Protein AF-A0A060SP76-F1 (afdb_monomer)

pLDDT: mean 84.35, std 12.56, range [45.84, 95.44]

Sequence (190 aa):
MRCHISKELKDLALKMSLVHGLPDKKIKRYTGISIRALKRLRQTYRETGETVRTPVCSGRPRNLDALDANFLEAMGMVSSHPAACNALCKLLNGDTRDVNLTYIREHASAVLKCSTVQYLKEAQLRGAFLDEEGGSFSAFTAFFVDHNEPLQVLQTYMSRDRWSFGDLLDGHEFLILVPVPVPPASDIDF

Solvent-accessible surface area (backbone atoms only — not comparable to full-atom values): 11354 Å² total; per-residue (Å²): 135,87,80,85,77,56,69,68,61,47,50,52,51,46,45,41,42,72,76,65,62,48,55,60,72,57,51,24,70,77,69,68,49,50,62,70,56,53,52,52,40,52,51,44,28,74,75,69,74,35,79,63,89,75,67,97,54,96,68,75,88,74,73,83,46,78,68,60,55,73,69,46,62,59,52,70,51,74,43,64,39,54,69,57,56,32,49,57,28,46,77,71,78,49,44,44,47,75,58,56,61,66,58,31,62,74,42,46,69,62,57,30,57,67,44,93,49,65,66,56,37,68,36,46,72,34,30,53,70,69,77,38,88,69,45,14,37,29,29,44,67,75,58,80,65,88,52,66,64,34,50,56,52,38,53,58,32,50,79,64,72,40,57,62,48,57,63,88,52,88,35,36,23,38,53,46,54,44,73,46,81,78,76,62,82,88,76,66,83,128

Nearest PDB structures (foldseek):
  1pdn-assembly1_C  TM=7.405E-01  e=7.057E-02  Drosophila melanogaster
  7bhy-assembly1_A  TM=7.227E-01  e=1.159E-01  Bacillus subtilis subsp. subtilis str. 168
  1mdm-assembly1_A  TM=5.049E-01  e=9.620E-02  Homo sapiens
  6pax-assembly1_A  TM=5.087E-01  e=9.620E-02  Homo sapiens
  2cob-assembly1_A  TM=5.656E-01  e=6.566E-01  Homo sapiens

Organism: Pycnoporus cinnabarinus (NCBI:txid5643)

Mean predicted aligned error: 13.97 Å

Foldseek 3Di:
DDDDDDQVLLVVLVCCCPVVVDDLVVSCVVSVDDSVLSVVQVVCCVVPVGSDDDPPDPDDPDDCDPVNVLPAFKDKDWALALVVLQVRQVVQPHFQLPADVVVCLVCVLVVQCPDPDVLSNPWDFDALNVVDPQQARKTQSQDQDPCPVRQVVVVVCVVVSRHDRGDRDGSITHMDMHTRDNPPPVPDDD

Secondary structure (DSSP, 8-state):
------HHHHHHHHHHHHTS---HHHHHHHH---HHHHHHHHHHHHHHSSSS---SSSS--PPPPHHHHHT--EEEEEES-HHHHHHHHHHTT--TTS--HHHHHHHHHHHHHT-SSHHHHTPEEEETTTT-TT--EEEE-------HHHHHHHHHHHTTT---S----TTEEEEEEEEPPPPPGGG---

Structure (mmCIF, N/CA/C/O backbone):
data_AF-A0A060SP76-F1
#
_entry.id   AF-A0A060SP76-F1
#
loop_
_atom_site.group_PDB
_atom_site.id
_atom_site.type_symbol
_atom_site.label_atom_id
_atom_site.label_alt_id
_atom_site.label_comp_id
_atom_site.label_asym_id
_atom_site.label_entity_id
_atom_site.label_seq_id
_atom_site.pdbx_PDB_ins_code
_atom_site.Cartn_x
_atom_site.Cartn_y
_atom_site.Cartn_z
_atom_site.occupancy
_atom_site.B_iso_or_equiv
_atom_site.auth_seq_id
_atom_site.auth_comp_id
_atom_site.auth_asym_id
_atom_site.auth_atom_id
_atom_site.pdbx_PDB_model_num
ATOM 1 N N . MET A 1 1 ? -11.176 14.178 37.003 1.00 45.84 1 MET A N 1
ATOM 2 C CA . MET A 1 1 ? -10.772 12.756 37.093 1.00 45.84 1 MET A CA 1
ATOM 3 C C . MET A 1 1 ? -11.526 11.936 36.056 1.00 45.84 1 MET A C 1
ATOM 5 O O . MET A 1 1 ? -12.746 12.028 36.001 1.00 45.84 1 MET A O 1
ATOM 9 N N . ARG A 1 2 ? -10.828 11.171 35.207 1.00 49.38 2 ARG A N 1
ATOM 10 C CA . ARG A 1 2 ? -11.462 10.163 34.342 1.00 49.38 2 ARG A CA 1
ATOM 11 C C . ARG A 1 2 ? -11.593 8.877 35.156 1.00 49.38 2 ARG A C 1
ATOM 13 O O . ARG A 1 2 ? -10.594 8.204 35.368 1.00 49.38 2 ARG A O 1
ATOM 20 N N . CYS A 1 3 ? -12.793 8.554 35.628 1.00 61.59 3 CYS A N 1
ATOM 21 C CA . CYS A 1 3 ? -13.023 7.263 36.271 1.00 61.59 3 CYS A CA 1
ATOM 22 C C . CYS A 1 3 ? -13.051 6.172 35.199 1.00 61.59 3 CYS A C 1
ATOM 24 O O . CYS A 1 3 ? -13.847 6.234 34.257 1.00 61.59 3 CYS A O 1
ATOM 26 N N . HIS A 1 4 ? -12.163 5.192 35.331 1.00 79.31 4 HIS A N 1
ATOM 27 C CA . HIS A 1 4 ? -12.228 3.966 34.553 1.00 79.31 4 HIS A CA 1
ATOM 28 C C . HIS A 1 4 ? -13.496 3.193 34.951 1.00 79.31 4 HIS A C 1
ATOM 30 O O . HIS A 1 4 ? -13.765 3.014 36.135 1.00 79.31 4 HIS A O 1
ATOM 36 N N . ILE A 1 5 ? -14.292 2.771 33.966 1.00 85.62 5 ILE A N 1
ATOM 37 C CA . ILE A 1 5 ? -15.497 1.959 34.180 1.00 85.62 5 ILE A CA 1
ATOM 38 C C . ILE A 1 5 ? -15.148 0.527 33.773 1.00 85.62 5 ILE A C 1
ATOM 40 O O . ILE A 1 5 ? -14.844 0.301 32.595 1.00 85.62 5 ILE A O 1
ATOM 44 N N . SER A 1 6 ? -15.203 -0.412 34.721 1.00 89.31 6 SER A N 1
ATOM 45 C CA . SER A 1 6 ? -14.911 -1.828 34.464 1.00 89.31 6 SER A CA 1
ATOM 46 C C . SER A 1 6 ? -15.893 -2.433 33.451 1.00 89.31 6 SER A C 1
ATOM 48 O O . SER A 1 6 ? -17.010 -1.939 33.266 1.00 89.31 6 SER A O 1
ATOM 50 N N . LYS A 1 7 ? -15.468 -3.496 32.756 1.00 89.56 7 LYS A N 1
ATOM 51 C CA . LYS A 1 7 ? -16.296 -4.194 31.755 1.00 89.56 7 LYS A CA 1
ATOM 52 C C . LYS A 1 7 ? -17.573 -4.762 32.383 1.00 89.56 7 LYS A C 1
ATOM 54 O O . LYS A 1 7 ? -18.657 -4.513 31.872 1.00 89.56 7 LYS A O 1
ATOM 59 N N . GLU A 1 8 ? -17.451 -5.389 33.548 1.00 92.00 8 GLU A N 1
ATOM 60 C CA . GLU A 1 8 ? -18.574 -5.949 34.312 1.00 92.00 8 GLU A CA 1
ATOM 61 C C . GLU A 1 8 ? -19.659 -4.904 34.601 1.00 92.00 8 GLU A C 1
ATOM 63 O O . GLU A 1 8 ? -20.850 -5.160 34.427 1.00 92.00 8 GLU A O 1
ATOM 68 N N . LEU A 1 9 ? -19.252 -3.690 34.990 1.00 92.50 9 LEU A N 1
ATOM 69 C CA . LEU A 1 9 ? -20.184 -2.609 35.298 1.00 92.50 9 LEU A CA 1
ATOM 70 C C . LEU A 1 9 ? -20.911 -2.109 34.038 1.00 92.50 9 LEU A C 1
ATOM 72 O O . LEU A 1 9 ? -22.084 -1.736 34.103 1.00 92.50 9 LEU A O 1
ATOM 76 N N . LYS A 1 10 ? -20.233 -2.120 32.883 1.00 93.56 10 LYS A N 1
ATOM 77 C CA . LYS A 1 10 ? -20.844 -1.808 31.582 1.00 93.56 10 LYS A CA 1
ATOM 78 C C . LYS A 1 10 ? -21.854 -2.881 31.185 1.00 93.56 10 LYS A C 1
ATOM 80 O O . LYS A 1 10 ? -22.971 -2.535 30.812 1.00 93.56 10 LYS A O 1
ATOM 85 N N . ASP A 1 11 ? -21.497 -4.155 31.315 1.00 94.25 11 ASP A N 1
ATOM 86 C CA . ASP A 1 11 ? -22.384 -5.278 30.996 1.00 94.25 11 ASP A CA 1
ATOM 87 C C . ASP A 1 11 ? -23.642 -5.253 31.870 1.00 94.25 11 ASP A C 1
ATOM 89 O O . ASP A 1 11 ? -24.760 -5.395 31.370 1.00 94.25 11 ASP A O 1
ATOM 93 N N . LEU A 1 12 ? -23.479 -4.983 33.168 1.00 95.00 12 LEU A N 1
ATOM 94 C CA . LEU A 1 12 ? -24.591 -4.821 34.100 1.00 95.00 12 LEU A CA 1
ATOM 95 C C . LEU A 1 12 ? -25.503 -3.654 33.700 1.00 95.00 12 LEU A C 1
ATOM 97 O O . LEU A 1 12 ? -26.722 -3.814 33.629 1.00 95.00 12 LEU A O 1
ATOM 101 N N . ALA A 1 13 ? -24.927 -2.488 33.402 1.00 94.44 13 ALA A N 1
ATOM 102 C CA . ALA A 1 13 ? -25.689 -1.313 32.990 1.00 94.44 13 ALA A CA 1
ATOM 103 C C . ALA A 1 13 ? -26.438 -1.534 31.667 1.00 94.44 13 ALA A C 1
ATOM 105 O O . ALA A 1 13 ? -27.565 -1.058 31.500 1.00 94.44 13 ALA A O 1
ATOM 106 N N . LEU A 1 14 ? -25.839 -2.279 30.736 1.00 94.38 14 LEU A N 1
ATOM 107 C CA . LEU A 1 14 ? -26.473 -2.633 29.475 1.00 94.38 14 LEU A CA 1
ATOM 108 C C . LEU A 1 14 ? -27.637 -3.612 29.692 1.00 94.38 14 LEU A C 1
ATOM 110 O O . LEU A 1 14 ? -28.715 -3.376 29.150 1.00 94.38 14 LEU A O 1
ATOM 114 N N . LYS A 1 15 ? -27.473 -4.639 30.540 1.00 95.00 15 LYS A N 1
ATOM 115 C CA . LYS A 1 15 ? -28.565 -5.550 30.937 1.00 95.00 15 LYS A CA 1
ATOM 116 C C . LYS A 1 15 ? -29.719 -4.793 31.598 1.00 95.00 15 LYS A C 1
ATOM 118 O O . LYS A 1 15 ? -30.873 -4.974 31.217 1.00 95.00 15 LYS A O 1
ATOM 123 N N . MET A 1 16 ? -29.419 -3.877 32.523 1.00 95.06 16 MET A N 1
ATOM 124 C CA . MET A 1 16 ? -30.415 -2.990 33.142 1.00 95.06 16 MET A CA 1
ATOM 125 C C . MET A 1 16 ? -31.194 -2.164 32.108 1.00 95.06 16 MET A C 1
ATOM 127 O O . MET A 1 16 ? -32.396 -1.959 32.269 1.00 95.06 16 MET A O 1
ATOM 131 N N . SER A 1 17 ? -30.524 -1.699 31.050 1.00 94.25 17 SER A N 1
ATOM 132 C CA . SER A 1 17 ? -31.142 -0.880 30.005 1.00 94.25 17 SER A CA 1
ATOM 133 C C . SER A 1 17 ? -31.944 -1.688 28.984 1.00 94.25 17 SER A C 1
ATOM 135 O O . SER A 1 17 ? -33.050 -1.273 28.653 1.00 94.25 17 SER A O 1
ATOM 137 N N . LEU A 1 18 ? -31.383 -2.772 28.440 1.00 92.19 18 LEU A N 1
ATOM 138 C CA . LEU A 1 18 ? -31.961 -3.504 27.306 1.00 92.19 18 LEU A CA 1
ATOM 139 C C . LEU A 1 18 ? -32.893 -4.636 27.742 1.00 92.19 18 LEU A C 1
ATOM 141 O O . LEU A 1 18 ? -33.923 -4.834 27.112 1.00 92.19 18 LEU A O 1
ATOM 145 N N . VAL A 1 19 ? -32.550 -5.357 28.814 1.00 92.31 19 VAL A N 1
ATOM 146 C CA . VAL A 1 19 ? -33.333 -6.511 29.290 1.00 92.31 19 VAL A CA 1
ATOM 147 C C . VAL A 1 19 ? -34.406 -6.059 30.274 1.00 92.31 19 VAL A C 1
ATOM 149 O O . VAL A 1 19 ? -35.564 -6.438 30.155 1.00 92.31 19 VAL A O 1
ATOM 152 N N . HIS A 1 20 ? -34.031 -5.218 31.240 1.00 93.00 20 HIS A N 1
ATOM 153 C CA . HIS A 1 20 ? -34.946 -4.776 32.297 1.00 93.00 20 HIS A CA 1
ATOM 154 C C . HIS A 1 20 ? -35.667 -3.454 31.989 1.00 93.00 20 HIS A C 1
ATOM 156 O O . HIS A 1 20 ? -36.506 -3.026 32.779 1.00 93.00 20 HIS A O 1
ATOM 162 N N . GLY A 1 21 ? -35.334 -2.781 30.880 1.00 92.75 21 GLY A N 1
ATOM 163 C CA . GLY A 1 21 ? -36.014 -1.557 30.438 1.00 92.75 21 GLY A CA 1
ATOM 164 C C . GLY A 1 21 ? -35.933 -0.386 31.424 1.00 92.75 21 GLY A C 1
ATOM 165 O O . GLY A 1 21 ? -36.815 0.474 31.440 1.00 92.75 21 GLY A O 1
ATOM 166 N N . LEU A 1 22 ? -34.913 -0.341 32.289 1.00 94.44 22 LEU A N 1
ATOM 167 C CA . LEU A 1 22 ? -34.823 0.695 33.314 1.00 94.44 22 LEU A CA 1
ATOM 168 C C . LEU A 1 22 ? -34.520 2.074 32.699 1.00 94.44 22 LEU A C 1
ATOM 170 O O . LEU A 1 22 ? -33.694 2.191 31.793 1.00 94.44 22 LEU A O 1
ATOM 174 N N . PRO A 1 23 ? -35.115 3.159 33.230 1.00 94.75 23 PRO A N 1
ATOM 175 C CA . PRO A 1 23 ? -34.822 4.507 32.763 1.00 94.75 23 PRO A CA 1
ATOM 176 C C . PRO A 1 23 ? -33.396 4.932 33.143 1.00 94.75 23 PRO A C 1
ATOM 178 O O . PRO A 1 23 ? -32.933 4.676 34.258 1.00 94.75 23 PRO A O 1
ATOM 181 N N . ASP A 1 24 ? -32.738 5.690 32.259 1.00 94.88 24 ASP A N 1
ATOM 182 C CA . ASP A 1 24 ? -31.339 6.133 32.399 1.00 94.88 24 ASP A CA 1
ATOM 183 C C . ASP A 1 24 ? -31.024 6.779 33.763 1.00 94.88 24 ASP A C 1
ATOM 185 O O . ASP A 1 24 ? -29.937 6.600 34.314 1.00 94.88 24 ASP A O 1
ATOM 189 N N . LYS A 1 25 ? -31.985 7.512 34.348 1.00 95.44 25 LYS A N 1
ATOM 190 C CA . LYS A 1 25 ? -31.845 8.123 35.682 1.00 95.44 25 LYS A CA 1
ATOM 191 C C . LYS A 1 25 ? -31.656 7.075 36.789 1.00 95.44 25 LYS A C 1
ATOM 193 O O . LYS A 1 25 ? -30.831 7.287 37.676 1.00 95.44 25 LYS A O 1
ATOM 198 N N . LYS A 1 26 ? -32.391 5.954 36.738 1.00 95.19 26 LYS A N 1
ATOM 199 C CA . LYS A 1 26 ? -32.250 4.847 37.700 1.00 95.19 26 LYS A CA 1
ATOM 200 C C . LYS A 1 26 ? -30.924 4.123 37.495 1.00 95.19 26 LYS A C 1
ATOM 202 O O . LYS A 1 26 ? -30.213 3.897 38.466 1.00 95.19 26 LYS A O 1
ATOM 207 N N . ILE A 1 27 ? -30.550 3.848 36.246 1.00 94.75 27 ILE A N 1
ATOM 208 C CA . ILE A 1 27 ? -29.279 3.178 35.932 1.00 94.75 27 ILE A CA 1
ATOM 209 C C . ILE A 1 27 ? -28.096 4.015 36.427 1.00 94.75 27 ILE A C 1
ATOM 211 O O . ILE A 1 27 ? -27.211 3.482 37.093 1.00 94.75 27 ILE A O 1
ATOM 215 N N . LYS A 1 28 ? -28.112 5.336 36.202 1.00 93.94 28 LYS A N 1
ATOM 216 C CA . LYS A 1 28 ? -27.110 6.256 36.761 1.00 93.94 28 LYS A CA 1
ATOM 217 C C . LYS A 1 28 ? -27.053 6.180 38.287 1.00 93.94 28 LYS A C 1
ATOM 219 O O . LYS A 1 28 ? -25.963 6.174 38.845 1.00 93.94 28 LYS A O 1
ATOM 224 N N . ARG A 1 29 ? -28.206 6.140 38.963 1.00 94.38 29 ARG A N 1
ATOM 225 C CA . ARG A 1 29 ? -28.272 6.066 40.430 1.00 94.38 29 ARG A CA 1
ATOM 226 C C . ARG A 1 29 ? -27.661 4.770 40.971 1.00 94.38 29 ARG A C 1
ATOM 228 O O . ARG A 1 29 ? -26.982 4.830 41.985 1.00 94.38 29 ARG A O 1
ATOM 235 N N . TYR A 1 30 ? -27.887 3.635 40.308 1.00 93.06 30 TYR A N 1
ATOM 236 C CA . TYR A 1 30 ? -27.379 2.334 40.759 1.00 93.06 30 TYR A CA 1
ATOM 237 C C . TYR A 1 30 ? -25.919 2.076 40.381 1.00 93.06 30 TYR A C 1
ATOM 239 O O . TYR A 1 30 ? -25.181 1.497 41.165 1.00 93.06 30 TYR A O 1
ATOM 247 N N . THR A 1 31 ? -25.502 2.491 39.185 1.00 91.19 31 THR A N 1
ATOM 248 C CA . THR A 1 31 ? -24.175 2.153 38.636 1.00 91.19 31 THR A CA 1
ATOM 249 C C . THR A 1 31 ? -23.170 3.299 38.734 1.00 91.19 31 THR A C 1
ATOM 251 O O . THR A 1 31 ? -21.985 3.105 38.498 1.00 91.19 31 THR A O 1
ATOM 254 N N . GLY A 1 32 ? -23.622 4.528 38.997 1.00 91.00 32 GLY A N 1
ATOM 255 C CA . GLY A 1 32 ? -22.787 5.730 38.914 1.00 91.00 32 GLY A CA 1
ATOM 256 C C . GLY A 1 32 ? -22.408 6.137 37.481 1.00 91.00 32 GLY A C 1
ATOM 257 O O . GLY A 1 32 ? -21.814 7.198 37.279 1.00 91.00 32 GLY A O 1
ATOM 258 N N . ILE A 1 33 ? -22.775 5.352 36.459 1.00 90.94 33 ILE A N 1
ATOM 259 C CA . ILE A 1 33 ? -22.462 5.656 35.062 1.00 90.94 33 ILE A CA 1
ATOM 260 C C . ILE A 1 33 ? -23.299 6.851 34.595 1.00 90.94 33 ILE A C 1
ATOM 262 O O . ILE A 1 33 ? -24.527 6.870 34.683 1.00 90.94 33 ILE A O 1
ATOM 266 N N . SER A 1 34 ? -22.633 7.870 34.048 1.00 92.00 34 SER A N 1
ATOM 267 C CA . SER A 1 34 ? -23.326 9.037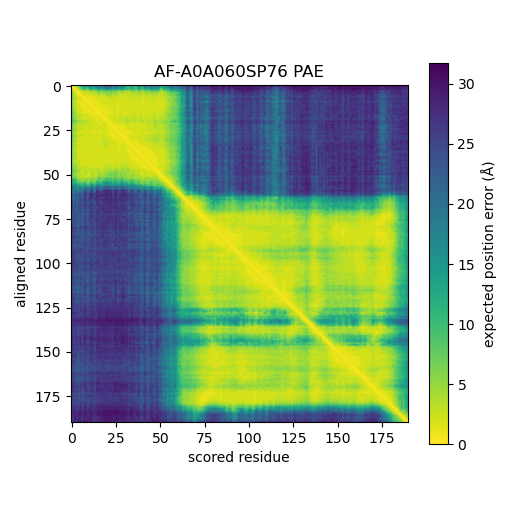 33.496 1.00 92.00 34 SER A CA 1
ATOM 268 C C . SER A 1 34 ? -24.258 8.661 32.335 1.00 92.00 34 SER A C 1
ATOM 270 O O . SER A 1 34 ? -23.951 7.790 31.524 1.00 92.00 34 SER A O 1
ATOM 272 N N . ILE A 1 35 ? -25.360 9.399 32.176 1.00 93.75 35 ILE A N 1
ATOM 273 C CA . ILE A 1 35 ? -26.316 9.195 31.071 1.00 93.75 35 ILE A CA 1
ATOM 274 C C . ILE A 1 35 ? -25.616 9.288 29.702 1.00 93.75 35 ILE A C 1
ATOM 276 O O . ILE A 1 35 ? -25.916 8.522 28.790 1.00 93.75 35 ILE A O 1
ATOM 280 N N . ARG A 1 36 ? -24.622 10.177 29.559 1.00 93.12 36 ARG A N 1
ATOM 281 C CA . ARG A 1 36 ? -23.800 10.283 28.342 1.00 93.12 36 ARG A CA 1
ATOM 282 C C . ARG A 1 36 ? -23.027 8.992 28.056 1.00 93.12 36 ARG A C 1
ATOM 284 O O . ARG A 1 36 ? -22.972 8.562 26.907 1.00 93.12 36 ARG A O 1
ATOM 291 N N . ALA A 1 37 ? -22.435 8.385 29.083 1.00 90.44 37 ALA A N 1
ATOM 292 C CA . ALA A 1 37 ? -21.725 7.117 28.951 1.00 90.44 37 ALA A CA 1
ATOM 293 C C . ALA A 1 37 ? -22.686 5.957 28.640 1.00 90.44 37 ALA A C 1
ATOM 295 O O . ALA A 1 37 ? -22.355 5.143 27.788 1.00 90.44 37 ALA A O 1
ATOM 296 N N . LEU A 1 38 ? -23.896 5.937 29.213 1.00 93.12 38 LEU A N 1
ATOM 297 C CA . LEU A 1 38 ? -24.936 4.953 28.868 1.00 93.12 38 LEU A CA 1
ATOM 298 C C . LEU A 1 38 ? -25.371 5.043 27.400 1.00 93.12 38 LEU A C 1
ATOM 300 O O . LEU A 1 38 ? -25.540 4.017 26.743 1.00 93.12 38 LEU A O 1
ATOM 304 N N . LYS A 1 39 ? -25.529 6.260 26.862 1.00 94.44 39 LYS A N 1
ATOM 305 C CA . LYS A 1 39 ? -25.832 6.461 25.435 1.00 94.44 39 LYS A CA 1
ATOM 306 C C . LYS A 1 39 ? -24.702 5.943 24.542 1.00 94.44 39 LYS A C 1
ATOM 308 O O . LYS A 1 39 ? -24.971 5.224 23.587 1.00 94.44 39 LYS A O 1
ATOM 313 N N . ARG A 1 40 ? -23.445 6.261 24.879 1.00 91.31 40 ARG A N 1
ATOM 314 C CA . ARG A 1 40 ? -22.267 5.749 24.157 1.00 91.31 40 ARG A CA 1
ATOM 315 C C . ARG A 1 40 ? -22.174 4.227 24.214 1.00 91.31 40 ARG A C 1
ATOM 317 O O . ARG A 1 40 ? -21.937 3.610 23.190 1.00 91.31 40 ARG A O 1
ATOM 324 N N . LEU A 1 41 ? -22.410 3.640 25.383 1.00 92.38 41 LEU A N 1
ATOM 325 C CA . LEU A 1 41 ? -22.376 2.196 25.585 1.00 92.38 41 LEU A CA 1
ATOM 326 C C . LEU A 1 41 ? -23.414 1.470 24.718 1.00 92.38 41 LEU A C 1
ATOM 328 O O . LEU A 1 41 ? -23.083 0.487 24.067 1.00 92.38 41 LEU A O 1
ATOM 332 N N . ARG A 1 42 ? -24.650 1.987 24.662 1.00 93.50 42 ARG A N 1
ATOM 333 C CA . ARG A 1 42 ? -25.700 1.456 23.776 1.00 93.50 42 ARG A CA 1
ATOM 334 C C . ARG A 1 42 ? -25.323 1.569 22.303 1.00 93.50 42 ARG A C 1
ATOM 336 O O . ARG A 1 42 ? -25.603 0.646 21.550 1.00 93.50 42 ARG A O 1
ATOM 343 N N . GLN A 1 43 ? -24.703 2.679 21.903 1.00 92.44 43 GLN A N 1
ATOM 344 C CA . GLN A 1 43 ? -24.226 2.854 20.533 1.00 92.44 43 GLN A CA 1
ATOM 345 C C . GLN A 1 43 ? -23.147 1.823 20.190 1.00 92.44 43 GLN A C 1
ATOM 347 O O . GLN A 1 43 ? -23.301 1.108 19.210 1.00 92.44 43 GLN A O 1
ATOM 352 N N . THR A 1 44 ? -22.122 1.679 21.039 1.00 88.75 44 THR A N 1
ATOM 353 C CA . THR A 1 44 ? -21.081 0.658 20.861 1.00 88.75 44 THR A CA 1
ATOM 354 C C . THR A 1 44 ? -21.686 -0.735 20.736 1.00 88.75 44 THR A C 1
ATOM 356 O O . THR A 1 44 ? -21.383 -1.432 19.779 1.00 88.75 44 THR A O 1
ATOM 359 N N . TYR A 1 45 ? -22.606 -1.105 21.628 1.00 92.31 45 TYR A N 1
ATOM 360 C CA . TYR A 1 45 ? -23.240 -2.420 21.588 1.00 92.31 45 TYR A CA 1
ATOM 361 C C . TYR A 1 45 ? -24.064 -2.664 20.317 1.00 92.31 45 TYR A C 1
ATOM 363 O O . TYR A 1 45 ? -24.043 -3.762 19.779 1.00 92.31 45 TYR A O 1
ATOM 371 N N . ARG A 1 46 ? -24.772 -1.649 19.805 1.00 90.75 46 ARG A N 1
ATOM 372 C CA . ARG A 1 46 ? -25.522 -1.767 18.541 1.00 90.75 46 ARG A CA 1
ATOM 373 C C . ARG A 1 46 ? -24.612 -1.948 17.330 1.00 90.75 46 ARG A C 1
ATOM 375 O O . ARG A 1 46 ? -25.010 -2.603 16.380 1.00 90.75 46 ARG A O 1
ATOM 382 N N . GLU A 1 47 ? -23.434 -1.337 17.359 1.00 84.81 47 GLU A N 1
ATOM 383 C CA . GLU A 1 47 ? -22.470 -1.397 16.260 1.00 84.81 47 GLU A CA 1
ATOM 384 C C . GLU A 1 47 ? -21.623 -2.670 16.296 1.00 84.81 47 GLU A C 1
ATOM 386 O O . GLU A 1 47 ? -21.328 -3.225 15.245 1.00 84.81 47 GLU A O 1
ATOM 391 N N . THR A 1 48 ? -21.200 -3.116 17.484 1.00 85.00 48 THR A N 1
ATOM 392 C CA . THR A 1 48 ? -20.198 -4.186 17.622 1.00 85.00 48 THR A CA 1
ATOM 393 C C . THR A 1 48 ? -20.707 -5.441 18.324 1.00 85.00 48 THR A C 1
ATOM 395 O O . THR A 1 48 ? -19.987 -6.429 18.364 1.00 85.00 48 THR A O 1
ATOM 398 N N . GLY A 1 49 ? -21.893 -5.417 18.938 1.00 89.25 49 GLY A N 1
ATOM 399 C CA . GLY A 1 49 ? -22.389 -6.510 19.787 1.00 89.25 49 GLY A CA 1
ATOM 400 C C . GLY A 1 49 ? -21.680 -6.640 21.143 1.00 89.25 49 GLY A C 1
ATOM 401 O O . GLY A 1 49 ? -22.045 -7.493 21.949 1.00 89.25 49 GLY A O 1
ATOM 402 N N . GLU A 1 50 ? -20.703 -5.777 21.439 1.00 87.56 50 GLU A N 1
ATOM 403 C CA . GLU A 1 50 ? -19.903 -5.808 22.669 1.00 87.56 50 GLU A CA 1
ATOM 404 C C . GLU A 1 50 ? -19.999 -4.485 23.445 1.00 87.56 50 GLU A C 1
ATOM 406 O O . GLU A 1 50 ? -20.303 -3.427 22.899 1.00 87.56 50 GLU A O 1
ATOM 411 N N . THR A 1 51 ? -19.727 -4.513 24.752 1.00 85.25 51 THR A N 1
ATOM 412 C CA . THR A 1 51 ? -19.718 -3.311 25.613 1.00 85.25 51 THR A CA 1
ATOM 413 C C . THR A 1 51 ? -18.401 -2.541 25.593 1.00 85.25 51 THR A C 1
ATOM 415 O O . THR A 1 51 ? -18.312 -1.410 26.086 1.00 85.25 51 THR A O 1
ATOM 418 N N . VAL A 1 52 ? -17.362 -3.143 25.025 1.00 82.12 52 VAL A N 1
ATOM 419 C CA . VAL A 1 52 ? -16.041 -2.554 24.842 1.00 82.12 52 VAL A CA 1
ATOM 420 C C . VAL A 1 52 ? -15.682 -2.744 23.380 1.00 82.12 52 VAL A C 1
ATOM 422 O O . VAL A 1 52 ? -15.784 -3.849 22.869 1.00 82.12 52 VAL A O 1
ATOM 425 N N . ARG A 1 53 ? -15.259 -1.673 22.701 1.00 75.00 53 ARG A N 1
ATOM 426 C CA . ARG A 1 53 ? -14.672 -1.830 21.371 1.00 75.00 53 ARG A CA 1
ATOM 427 C C . ARG A 1 53 ? -13.310 -2.489 21.527 1.00 75.00 53 ARG A C 1
ATOM 429 O O . ARG A 1 53 ? -12.379 -1.848 22.016 1.00 75.00 53 ARG A O 1
ATOM 436 N N . THR A 1 54 ? -13.216 -3.738 21.108 1.00 68.81 54 THR A N 1
ATOM 437 C CA . THR A 1 54 ? -11.936 -4.407 20.912 1.00 68.81 54 THR A CA 1
ATOM 438 C C . THR A 1 54 ? -11.352 -3.892 19.591 1.00 68.81 54 THR A C 1
ATOM 440 O O . THR A 1 54 ? -12.040 -3.944 18.570 1.00 68.81 54 THR A O 1
ATOM 443 N N . PRO A 1 55 ? -10.153 -3.286 19.586 1.00 61.69 55 PRO A N 1
ATOM 444 C CA . PRO A 1 55 ? -9.536 -2.847 18.342 1.00 61.69 55 PRO A CA 1
ATOM 445 C C . PRO A 1 55 ? -9.231 -4.066 17.458 1.00 61.69 55 PRO A C 1
ATOM 447 O O . PRO A 1 55 ? -8.865 -5.121 17.968 1.00 61.69 55 PRO A O 1
ATOM 450 N N . VAL A 1 56 ? -9.390 -3.911 16.139 1.00 64.94 56 VAL A N 1
ATOM 451 C CA . VAL A 1 56 ? -9.181 -4.988 15.145 1.00 64.94 56 VAL A CA 1
ATOM 452 C C . VAL A 1 56 ? -7.749 -5.538 15.204 1.00 64.94 56 VAL A C 1
ATOM 454 O O . VAL A 1 56 ? -7.519 -6.722 14.984 1.00 64.94 56 VAL A O 1
ATOM 457 N N . CYS A 1 57 ? -6.791 -4.687 15.563 1.00 55.72 57 CYS A N 1
ATOM 458 C CA . CYS A 1 57 ? -5.405 -5.034 15.842 1.00 55.72 57 CYS A CA 1
ATOM 459 C C . CYS A 1 57 ? -5.034 -4.576 17.261 1.00 55.72 57 CYS A C 1
ATOM 461 O O . CYS A 1 57 ? -5.468 -3.521 17.726 1.00 55.72 57 CYS A O 1
ATOM 463 N N . SER A 1 58 ? -4.247 -5.379 17.980 1.00 48.38 58 SER A N 1
ATOM 464 C CA . SER A 1 58 ? -3.802 -5.044 19.334 1.00 48.38 58 SER A CA 1
ATOM 465 C C . SER A 1 58 ? -2.884 -3.819 19.312 1.00 48.38 58 SER A C 1
ATOM 467 O O . SER A 1 58 ? -1.798 -3.870 18.740 1.00 48.38 58 SER A O 1
ATOM 469 N N . GLY A 1 59 ? -3.304 -2.734 19.966 1.00 59.97 59 GLY A N 1
ATOM 470 C CA . GLY A 1 59 ? -2.519 -1.507 20.113 1.00 59.97 59 GLY A CA 1
ATOM 471 C C . GLY A 1 59 ? -3.159 -0.284 19.456 1.00 59.97 59 GLY A C 1
ATOM 472 O O . GLY A 1 59 ? -4.186 -0.357 18.786 1.00 59.97 59 GLY A O 1
ATOM 473 N N . ARG A 1 60 ? -2.552 0.884 19.681 1.00 47.53 60 ARG A N 1
ATOM 474 C CA . ARG A 1 60 ? -2.794 2.067 18.847 1.00 47.53 60 ARG A CA 1
ATOM 475 C C . ARG A 1 60 ? -2.107 1.787 17.503 1.00 47.53 60 ARG A C 1
ATOM 477 O O . ARG A 1 60 ? -0.965 1.332 17.565 1.00 47.53 60 ARG A O 1
ATOM 484 N N . PRO A 1 61 ? -2.719 2.043 16.330 1.00 51.09 61 PRO A N 1
ATOM 485 C CA . PRO A 1 61 ? -1.953 2.061 15.087 1.00 51.09 61 PRO A CA 1
ATOM 486 C C . PRO A 1 61 ? -0.768 3.001 15.319 1.00 51.09 61 PRO A C 1
ATOM 488 O O . PRO A 1 61 ? -0.965 4.177 15.645 1.00 51.09 61 PRO A O 1
ATOM 491 N N . ARG A 1 62 ? 0.447 2.445 15.330 1.00 52.25 62 ARG A N 1
ATOM 492 C CA . ARG A 1 62 ? 1.647 3.243 15.540 1.00 52.25 62 ARG A CA 1
ATOM 493 C C . ARG A 1 62 ? 1.770 4.118 14.303 1.00 52.25 62 ARG A C 1
ATOM 495 O O . ARG A 1 62 ? 1.850 3.603 13.194 1.00 52.25 62 ARG A O 1
ATOM 502 N N . ASN A 1 63 ? 1.719 5.433 14.492 1.00 57.03 63 ASN A N 1
ATOM 503 C CA . ASN A 1 63 ? 2.365 6.299 13.520 1.00 57.03 63 ASN A CA 1
ATOM 504 C C . ASN A 1 63 ? 3.835 5.870 13.526 1.00 57.03 63 ASN A C 1
ATOM 506 O O . ASN A 1 63 ? 4.382 5.715 14.618 1.00 57.03 63 ASN A O 1
ATOM 510 N N . LEU A 1 64 ? 4.420 5.640 12.351 1.00 62.97 64 LEU A N 1
ATOM 511 C CA . LEU A 1 64 ? 5.862 5.453 12.216 1.00 62.97 64 LEU A CA 1
ATOM 512 C C . LEU A 1 64 ? 6.556 6.609 12.941 1.00 62.97 64 LEU A C 1
ATOM 514 O O . LEU A 1 64 ? 6.322 7.772 12.604 1.00 62.97 64 LEU A O 1
ATOM 518 N N . ASP A 1 65 ? 7.316 6.298 13.988 1.00 66.44 65 ASP A N 1
ATOM 519 C CA . ASP A 1 65 ? 8.185 7.279 14.622 1.00 66.44 65 ASP A CA 1
ATOM 520 C C . ASP A 1 65 ? 9.540 7.318 13.901 1.00 66.44 65 ASP A C 1
ATOM 522 O O . ASP A 1 65 ? 9.813 6.520 13.002 1.00 66.44 65 ASP A O 1
ATOM 526 N N . ALA A 1 66 ? 10.376 8.299 14.242 1.00 70.00 66 ALA A N 1
ATOM 527 C CA . ALA A 1 66 ? 11.669 8.472 13.584 1.00 70.00 66 ALA A CA 1
ATOM 528 C C . ALA A 1 66 ? 12.598 7.259 13.780 1.00 70.00 66 ALA A C 1
ATOM 530 O O . ALA A 1 66 ? 13.457 7.012 12.942 1.00 70.00 66 ALA A O 1
ATOM 531 N N . LEU A 1 67 ? 12.416 6.494 14.862 1.00 70.44 67 LEU A N 1
ATOM 532 C CA . LEU A 1 67 ? 13.212 5.306 15.137 1.00 70.44 67 LEU A CA 1
ATOM 533 C C . LEU A 1 67 ? 12.739 4.129 14.277 1.00 70.44 67 LEU A C 1
ATOM 535 O O . LEU A 1 67 ? 13.558 3.503 13.616 1.00 70.44 67 LEU A O 1
ATOM 539 N N . ASP A 1 68 ? 11.430 3.873 14.226 1.00 71.50 68 ASP A N 1
ATOM 540 C CA . ASP A 1 68 ? 10.819 2.863 13.358 1.00 71.50 68 ASP A CA 1
ATOM 541 C C . ASP A 1 68 ? 11.141 3.153 11.875 1.00 71.50 68 ASP A C 1
ATOM 543 O O . ASP A 1 68 ? 11.385 2.226 11.103 1.00 71.50 68 ASP A O 1
ATOM 547 N N . ALA A 1 69 ? 11.208 4.432 11.479 1.00 71.19 69 ALA A N 1
ATOM 548 C CA . ALA A 1 69 ? 11.599 4.845 10.130 1.00 71.19 69 ALA A CA 1
ATOM 549 C C . ALA A 1 69 ? 13.047 4.459 9.771 1.00 71.19 69 ALA A C 1
ATOM 551 O O . ALA A 1 69 ? 13.304 4.102 8.623 1.00 71.19 69 ALA A O 1
ATOM 552 N N . ASN A 1 70 ? 13.970 4.468 10.740 1.00 74.00 70 ASN A N 1
ATOM 553 C CA . ASN A 1 70 ? 15.368 4.070 10.523 1.00 74.00 70 ASN A CA 1
ATOM 554 C C . ASN A 1 70 ? 15.528 2.566 10.253 1.00 74.00 70 ASN A C 1
ATOM 556 O O . ASN A 1 70 ? 16.541 2.152 9.696 1.00 74.00 70 ASN A O 1
ATOM 560 N N . PHE A 1 71 ? 14.543 1.753 10.644 1.00 78.88 71 PHE A N 1
ATOM 561 C CA . PHE A 1 71 ? 14.527 0.308 10.401 1.00 78.88 71 PHE A CA 1
ATOM 562 C C . PHE A 1 71 ? 13.642 -0.086 9.212 1.00 78.88 71 PHE A C 1
ATOM 564 O O . PHE A 1 71 ? 13.404 -1.274 8.994 1.00 78.88 71 PHE A O 1
ATOM 571 N N . LEU A 1 72 ? 13.126 0.881 8.445 1.00 83.00 72 LEU A N 1
ATOM 572 C CA . LEU A 1 72 ? 12.404 0.571 7.217 1.00 83.00 72 LEU A CA 1
ATOM 573 C C . LEU A 1 72 ? 13.375 0.024 6.174 1.00 83.00 72 LEU A C 1
ATOM 575 O O . LEU A 1 72 ? 14.308 0.701 5.764 1.00 83.00 72 LEU A O 1
ATOM 579 N N . GLU A 1 73 ? 13.109 -1.190 5.708 1.00 86.81 73 GLU A N 1
ATOM 580 C CA . GLU A 1 73 ? 13.888 -1.822 4.639 1.00 86.81 73 GLU A CA 1
ATOM 581 C C . GLU A 1 73 ? 13.351 -1.447 3.252 1.00 86.81 73 GLU A C 1
ATOM 583 O O . GLU A 1 73 ? 14.104 -1.327 2.287 1.00 86.81 73 GLU A O 1
ATOM 588 N N . ALA A 1 74 ? 12.036 -1.239 3.141 1.00 89.44 74 ALA A N 1
ATOM 589 C CA . ALA A 1 74 ? 11.370 -0.919 1.887 1.00 89.44 74 ALA A CA 1
ATOM 590 C C . ALA A 1 74 ? 10.076 -0.131 2.107 1.00 89.44 74 ALA A C 1
ATOM 592 O O . ALA A 1 74 ? 9.403 -0.267 3.130 1.00 89.44 74 ALA A O 1
ATOM 593 N N . MET A 1 75 ? 9.696 0.647 1.096 1.00 90.44 75 MET A N 1
ATOM 594 C CA . MET A 1 75 ? 8.371 1.248 0.981 1.00 90.44 75 MET A CA 1
ATOM 595 C C . MET A 1 75 ? 7.688 0.755 -0.287 1.00 90.44 75 MET A C 1
ATOM 597 O O . MET A 1 75 ? 8.303 0.680 -1.349 1.00 90.44 75 MET A O 1
ATOM 601 N N . GLY A 1 76 ? 6.401 0.437 -0.181 1.00 92.06 76 GLY A N 1
ATOM 602 C CA . GLY A 1 76 ? 5.614 -0.045 -1.306 1.00 92.06 76 GLY A CA 1
ATOM 603 C C . GLY A 1 76 ? 4.230 0.576 -1.358 1.00 92.06 76 GLY A C 1
ATOM 604 O O . GLY A 1 76 ? 3.699 1.044 -0.351 1.00 92.06 76 GLY A O 1
ATOM 605 N N . MET A 1 77 ? 3.654 0.576 -2.553 1.00 92.25 77 MET A N 1
ATOM 606 C CA . MET A 1 77 ? 2.315 1.082 -2.815 1.00 92.25 77 MET A CA 1
ATOM 607 C C . MET A 1 77 ? 1.659 0.269 -3.925 1.00 92.25 77 MET A C 1
ATOM 609 O O . MET A 1 77 ? 2.325 -0.202 -4.845 1.00 92.25 77 MET A O 1
ATOM 613 N N . VAL A 1 78 ? 0.338 0.145 -3.837 1.00 92.88 78 VAL A N 1
ATOM 614 C CA . VAL A 1 78 ? -0.512 -0.347 -4.918 1.00 92.88 78 VAL A CA 1
ATOM 615 C C . VAL A 1 78 ? -1.377 0.817 -5.383 1.00 92.88 78 VAL A C 1
ATOM 617 O O . VAL A 1 78 ? -2.053 1.431 -4.560 1.00 92.88 78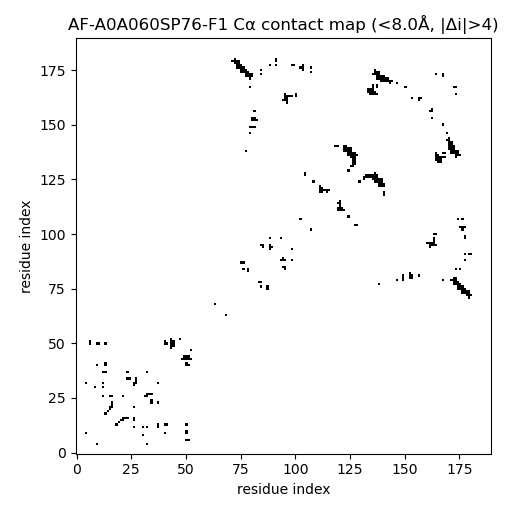 VAL A O 1
ATOM 620 N N . SER A 1 79 ? -1.270 1.193 -6.658 1.00 92.44 79 SER A N 1
ATOM 621 C CA . SER A 1 79 ? -2.044 2.297 -7.234 1.00 92.44 79 SER A CA 1
ATOM 622 C C . SER A 1 79 ? -2.183 2.155 -8.745 1.00 92.44 79 SER A C 1
ATOM 624 O O . SER A 1 79 ? -1.225 1.814 -9.436 1.00 92.44 79 SER A O 1
ATOM 626 N N . SER A 1 80 ? -3.354 2.485 -9.283 1.00 91.81 80 SER A N 1
ATOM 627 C CA . SER A 1 80 ? -3.559 2.619 -10.731 1.00 91.81 80 SER A CA 1
ATOM 628 C C . SER A 1 80 ? -2.870 3.848 -11.337 1.00 91.81 80 SER A C 1
ATOM 630 O O . SER A 1 80 ? -2.717 3.914 -12.554 1.00 91.81 80 SER A O 1
ATOM 632 N N . HIS A 1 81 ? -2.445 4.832 -10.533 1.00 92.50 81 HIS A N 1
ATOM 633 C CA . HIS A 1 81 ? -2.019 6.131 -11.049 1.00 92.50 81 HIS A CA 1
ATOM 634 C C . HIS A 1 81 ? -0.484 6.264 -11.164 1.00 92.50 81 HIS A C 1
ATOM 636 O O . HIS A 1 81 ? 0.202 6.361 -10.141 1.00 92.50 81 HIS A O 1
ATOM 642 N N . PRO A 1 82 ? 0.085 6.394 -12.384 1.00 93.56 82 PRO A N 1
ATOM 643 C CA . PRO A 1 82 ? 1.541 6.470 -12.575 1.00 93.56 82 PRO A CA 1
ATOM 644 C C . PRO A 1 82 ? 2.213 7.633 -11.840 1.00 93.56 82 PRO A C 1
ATOM 646 O O . PRO A 1 82 ? 3.340 7.511 -11.359 1.00 93.56 82 PRO A O 1
ATOM 649 N N . ALA A 1 83 ? 1.513 8.765 -11.708 1.00 94.00 83 ALA A N 1
ATOM 650 C CA . ALA A 1 83 ? 2.015 9.922 -10.976 1.00 94.00 83 ALA A CA 1
ATOM 651 C C . ALA A 1 83 ? 2.211 9.623 -9.481 1.00 94.00 83 ALA A C 1
ATOM 653 O O . ALA A 1 83 ? 3.186 10.093 -8.896 1.00 94.00 83 ALA A O 1
ATOM 654 N N . ALA A 1 84 ? 1.336 8.808 -8.882 1.00 94.31 84 ALA A N 1
ATOM 655 C CA . ALA A 1 84 ? 1.488 8.370 -7.501 1.00 94.31 84 ALA A CA 1
ATOM 656 C C . ALA A 1 84 ? 2.712 7.453 -7.361 1.00 94.31 84 ALA A C 1
ATOM 658 O O . ALA A 1 84 ? 3.550 7.683 -6.489 1.00 94.31 84 ALA A O 1
ATOM 659 N N . CYS A 1 85 ? 2.863 6.458 -8.244 1.00 94.50 85 CYS A N 1
ATOM 660 C CA . CYS A 1 85 ? 4.031 5.570 -8.251 1.00 94.50 85 CYS A CA 1
ATOM 661 C C . CYS A 1 85 ? 5.341 6.367 -8.354 1.00 94.50 85 CYS A C 1
ATOM 663 O O . CYS A 1 85 ? 6.265 6.159 -7.569 1.00 94.50 85 CYS A O 1
ATOM 665 N N . ASN A 1 86 ? 5.397 7.348 -9.257 1.00 94.69 86 ASN A N 1
ATOM 666 C CA . ASN A 1 86 ? 6.561 8.219 -9.393 1.00 94.69 86 ASN A CA 1
ATOM 667 C C . ASN A 1 86 ? 6.775 9.133 -8.179 1.00 94.69 86 ASN A C 1
ATOM 669 O O . ASN A 1 86 ? 7.920 9.373 -7.808 1.00 94.69 86 ASN A O 1
ATOM 673 N N . ALA A 1 87 ? 5.719 9.604 -7.511 1.00 94.94 87 ALA A N 1
ATOM 674 C CA . ALA A 1 87 ? 5.866 10.355 -6.265 1.00 94.94 87 ALA A CA 1
ATOM 675 C C . ALA A 1 87 ? 6.549 9.519 -5.165 1.00 94.94 87 ALA A C 1
ATOM 677 O O . ALA A 1 87 ? 7.429 10.036 -4.476 1.00 94.94 87 ALA A O 1
ATOM 678 N N . LEU A 1 88 ? 6.217 8.224 -5.050 1.00 94.06 88 LEU A N 1
ATOM 679 C CA . LEU A 1 88 ? 6.902 7.313 -4.125 1.00 94.06 88 LEU A CA 1
ATOM 680 C C . LEU A 1 88 ? 8.386 7.152 -4.485 1.00 94.06 88 LEU A C 1
ATOM 682 O O . LEU A 1 88 ? 9.237 7.242 -3.604 1.00 94.06 88 LEU A O 1
ATOM 686 N N . CYS A 1 89 ? 8.716 6.975 -5.769 1.00 93.06 89 CYS A N 1
ATOM 687 C CA . CYS A 1 89 ? 10.113 6.953 -6.211 1.00 93.06 89 CYS A CA 1
ATOM 688 C C . CYS A 1 89 ? 10.841 8.244 -5.834 1.00 93.06 89 CYS A C 1
ATOM 690 O O . CYS A 1 89 ? 11.942 8.193 -5.293 1.00 93.06 89 CYS A O 1
ATOM 692 N N . LYS A 1 90 ? 10.227 9.406 -6.091 1.00 92.88 90 LYS A N 1
ATOM 693 C CA . LYS A 1 90 ? 10.835 10.714 -5.814 1.00 92.88 90 LYS A CA 1
ATOM 694 C C . LYS A 1 90 ? 11.081 10.946 -4.329 1.00 92.88 90 LYS A C 1
ATOM 696 O O . LYS A 1 90 ? 12.090 11.558 -4.000 1.00 92.88 90 LYS A O 1
ATOM 701 N N . LEU A 1 91 ? 10.225 10.421 -3.451 1.00 90.31 91 LEU A N 1
ATOM 702 C CA . LEU A 1 91 ? 10.443 10.457 -2.001 1.00 90.31 91 LEU A CA 1
ATOM 703 C C . LEU A 1 91 ? 11.771 9.793 -1.596 1.00 90.31 91 LEU A C 1
ATOM 705 O O . LEU A 1 91 ? 12.405 10.225 -0.640 1.00 90.31 91 LEU A O 1
ATOM 709 N N . LEU A 1 92 ? 12.199 8.776 -2.346 1.00 88.75 92 LEU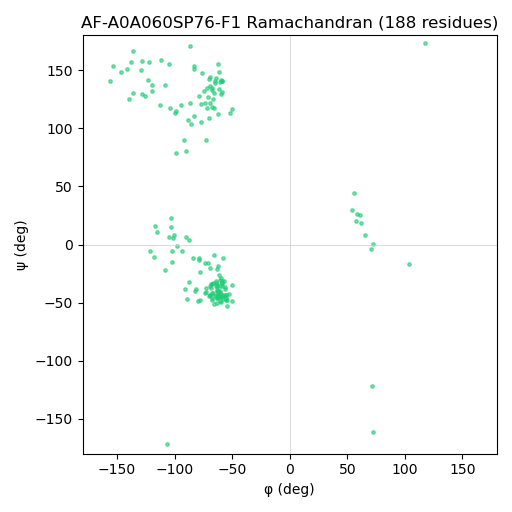 A N 1
ATOM 710 C CA . LEU A 1 92 ? 13.452 8.046 -2.147 1.00 88.75 92 LEU A CA 1
ATOM 711 C C . LEU A 1 92 ? 14.543 8.440 -3.157 1.00 88.75 92 LEU A C 1
ATOM 713 O O . LEU A 1 92 ? 15.467 7.671 -3.402 1.00 88.75 92 LEU A O 1
ATOM 717 N N . ASN A 1 93 ? 14.444 9.637 -3.747 1.00 88.81 93 ASN A N 1
ATOM 718 C CA . ASN A 1 93 ? 15.381 10.167 -4.745 1.00 88.81 93 ASN A CA 1
ATOM 719 C C . ASN A 1 93 ? 15.540 9.297 -6.012 1.00 88.81 93 ASN A C 1
ATOM 721 O O . ASN A 1 93 ? 16.564 9.364 -6.689 1.00 88.81 93 ASN A O 1
ATOM 725 N N . GLY A 1 94 ? 14.522 8.505 -6.357 1.00 90.12 94 GLY A N 1
ATOM 726 C CA . GLY A 1 94 ? 14.489 7.638 -7.537 1.00 90.12 94 GLY A CA 1
ATOM 727 C C . GLY A 1 94 ? 13.576 8.129 -8.669 1.00 90.12 94 GLY A C 1
ATOM 728 O O . GLY A 1 94 ? 13.024 9.238 -8.654 1.00 90.12 94 GLY A O 1
ATOM 729 N N . ASP A 1 95 ? 13.391 7.270 -9.669 1.00 92.00 95 ASP A N 1
ATOM 730 C CA . ASP A 1 95 ? 12.465 7.449 -10.792 1.00 92.00 95 ASP A CA 1
ATOM 731 C C . ASP A 1 95 ? 11.796 6.117 -11.152 1.00 92.00 95 ASP A C 1
ATOM 733 O O . ASP A 1 95 ? 12.398 5.063 -10.965 1.00 92.00 95 ASP A O 1
ATOM 737 N N . THR A 1 96 ? 10.574 6.153 -11.690 1.00 92.06 96 THR A N 1
ATOM 738 C CA . THR A 1 96 ? 9.835 4.951 -12.117 1.00 92.06 96 THR A CA 1
ATOM 739 C C . THR A 1 96 ? 10.525 4.184 -13.242 1.00 92.06 96 THR A C 1
ATOM 741 O O . THR A 1 96 ? 10.272 2.993 -13.410 1.00 92.06 96 THR A O 1
ATOM 744 N N . ARG A 1 97 ? 11.409 4.837 -14.002 1.00 92.44 97 ARG A N 1
ATOM 745 C CA . ARG A 1 97 ? 12.270 4.190 -14.998 1.00 92.44 97 ARG A CA 1
ATOM 746 C C . ARG A 1 97 ? 13.257 3.195 -14.385 1.00 92.44 97 ARG A C 1
ATOM 748 O O . ARG A 1 97 ? 13.438 2.110 -14.924 1.00 92.44 97 ARG A O 1
ATOM 755 N N . ASP A 1 98 ? 13.883 3.579 -13.277 1.00 90.25 98 ASP A N 1
ATOM 756 C CA . ASP A 1 98 ? 15.095 2.932 -12.756 1.00 90.25 98 ASP A CA 1
ATOM 757 C C . ASP A 1 98 ? 14.799 2.017 -11.560 1.00 90.25 98 ASP A C 1
ATOM 759 O O . ASP A 1 98 ? 15.692 1.626 -10.806 1.00 90.25 98 ASP A O 1
ATOM 763 N N . VAL A 1 99 ? 13.522 1.688 -11.350 1.00 90.56 99 VAL A N 1
ATOM 764 C CA . VAL A 1 99 ? 13.101 0.818 -10.255 1.00 90.56 99 VAL A CA 1
ATOM 765 C C . VAL A 1 99 ? 13.621 -0.597 -10.483 1.00 90.56 99 VAL A C 1
ATOM 767 O O . VAL A 1 99 ? 13.520 -1.158 -11.573 1.00 90.56 99 VAL A O 1
ATOM 770 N N . ASN A 1 100 ? 14.163 -1.199 -9.425 1.00 91.00 100 ASN A N 1
ATOM 771 C CA . ASN A 1 100 ? 14.668 -2.563 -9.465 1.00 91.00 100 ASN A CA 1
ATOM 772 C C . ASN A 1 100 ? 13.505 -3.568 -9.521 1.00 91.00 100 ASN A C 1
ATOM 774 O O . ASN A 1 100 ? 13.013 -4.036 -8.497 1.00 91.00 100 ASN A O 1
ATOM 778 N N . LEU A 1 101 ? 13.081 -3.913 -10.735 1.00 90.62 101 LEU A N 1
ATOM 779 C CA . LEU A 1 101 ? 11.995 -4.862 -10.984 1.00 90.62 101 LEU A CA 1
ATOM 780 C C . LEU A 1 101 ? 12.280 -6.267 -10.423 1.00 90.62 101 LEU A C 1
ATOM 782 O O . LEU A 1 101 ? 11.352 -6.955 -9.996 1.00 90.62 101 LEU A O 1
ATOM 786 N N . THR A 1 102 ? 13.549 -6.684 -10.365 1.00 90.62 102 THR A N 1
ATOM 787 C CA . THR A 1 102 ? 13.955 -7.957 -9.746 1.00 90.62 102 THR A CA 1
ATOM 788 C C . THR A 1 102 ? 13.668 -7.950 -8.247 1.00 90.62 102 THR A C 1
ATOM 790 O O . THR A 1 102 ? 13.057 -8.888 -7.742 1.00 90.62 102 THR A O 1
ATOM 793 N N . TYR A 1 103 ? 13.998 -6.854 -7.557 1.00 91.38 103 TYR A N 1
ATOM 794 C CA . TYR A 1 103 ? 13.679 -6.676 -6.138 1.00 91.38 103 TYR A CA 1
ATOM 795 C C . TYR A 1 103 ? 12.167 -6.749 -5.888 1.00 91.38 103 TYR A C 1
ATOM 797 O O . TYR A 1 103 ? 11.712 -7.426 -4.967 1.00 91.38 103 TYR A O 1
ATOM 805 N N . ILE A 1 104 ? 11.362 -6.104 -6.742 1.00 92.25 104 ILE A N 1
ATOM 806 C CA . ILE A 1 104 ? 9.902 -6.207 -6.642 1.00 92.25 104 ILE A CA 1
ATOM 807 C C . ILE A 1 104 ? 9.467 -7.667 -6.800 1.00 92.25 104 ILE A C 1
ATOM 809 O O . ILE A 1 104 ? 8.717 -8.163 -5.961 1.00 92.25 104 ILE A O 1
ATOM 813 N N . ARG A 1 105 ? 9.950 -8.368 -7.832 1.00 90.31 105 ARG A N 1
ATOM 814 C CA . ARG A 1 105 ? 9.607 -9.775 -8.091 1.00 90.31 105 ARG A CA 1
ATOM 815 C C . ARG A 1 105 ? 9.906 -10.679 -6.893 1.00 90.31 105 ARG A C 1
ATOM 817 O O . ARG A 1 105 ? 9.073 -11.511 -6.545 1.00 90.31 105 ARG A O 1
ATOM 824 N N . GLU A 1 106 ? 11.059 -10.496 -6.260 1.00 90.81 106 GLU A N 1
ATOM 825 C CA . GLU A 1 106 ? 11.518 -11.319 -5.137 1.00 90.81 106 GLU A CA 1
ATOM 826 C C . GLU A 1 106 ? 10.751 -11.038 -3.835 1.00 90.81 106 GLU A C 1
ATOM 828 O O . GLU A 1 106 ? 10.444 -11.966 -3.083 1.00 90.81 106 GLU A O 1
ATOM 833 N N . HIS A 1 107 ? 10.395 -9.776 -3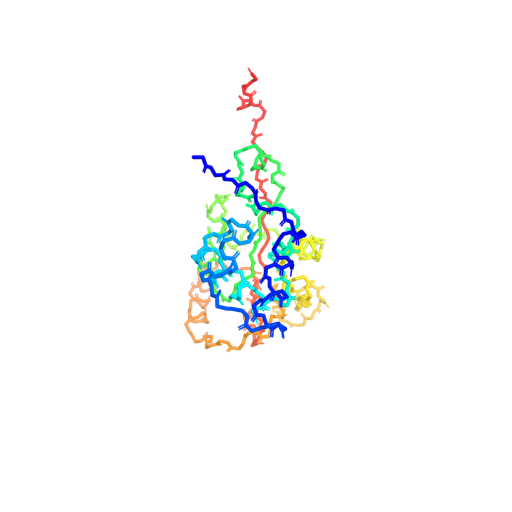.566 1.00 91.94 107 HIS A N 1
ATOM 834 C CA . HIS A 1 107 ? 9.895 -9.365 -2.248 1.00 91.94 107 HIS A CA 1
ATOM 835 C C . HIS A 1 107 ? 8.397 -9.033 -2.187 1.00 91.94 107 HIS A C 1
ATOM 837 O O . HIS A 1 107 ? 7.801 -9.132 -1.110 1.00 91.94 107 HIS A O 1
ATOM 843 N N . ALA A 1 108 ? 7.751 -8.696 -3.309 1.00 91.50 108 ALA A N 1
ATOM 844 C CA . ALA A 1 108 ? 6.353 -8.252 -3.363 1.00 91.50 108 ALA A CA 1
ATOM 845 C C . ALA A 1 108 ? 5.382 -9.172 -2.607 1.00 91.50 108 ALA A C 1
ATOM 847 O O . ALA A 1 108 ? 4.584 -8.706 -1.794 1.00 91.50 108 ALA A O 1
ATOM 848 N N . SER A 1 109 ? 5.472 -10.487 -2.836 1.00 91.06 109 SER A N 1
ATOM 849 C CA . SER A 1 109 ? 4.571 -11.470 -2.216 1.00 91.06 109 SER A CA 1
ATOM 850 C C . SER A 1 109 ? 4.685 -11.476 -0.689 1.00 91.06 109 SER A C 1
ATOM 852 O O . SER A 1 109 ? 3.678 -11.532 0.017 1.00 91.06 109 SER A O 1
ATOM 854 N N . ALA A 1 110 ? 5.911 -11.400 -0.165 1.00 90.88 110 ALA A N 1
ATOM 855 C CA . ALA A 1 110 ? 6.160 -11.386 1.272 1.00 90.88 110 ALA A CA 1
ATOM 856 C C . ALA A 1 110 ? 5.667 -10.077 1.906 1.00 90.88 110 ALA A C 1
ATOM 858 O O . ALA A 1 110 ? 4.980 -10.111 2.927 1.00 90.88 110 ALA A O 1
ATOM 859 N N . VAL A 1 111 ? 5.941 -8.940 1.260 1.00 91.06 111 VAL A N 1
ATOM 860 C CA . VAL A 1 111 ? 5.509 -7.617 1.729 1.00 91.06 111 VAL A CA 1
ATOM 861 C C . VAL A 1 111 ? 3.983 -7.510 1.770 1.00 91.06 111 VAL A C 1
ATOM 863 O O . VAL A 1 111 ? 3.428 -7.082 2.783 1.00 91.06 111 VAL A O 1
ATOM 866 N N . LEU A 1 112 ? 3.283 -7.960 0.722 1.00 90.12 112 LEU A N 1
ATOM 867 C CA . LEU A 1 112 ? 1.818 -7.954 0.697 1.00 90.12 112 LEU A CA 1
ATOM 868 C C . LEU A 1 112 ? 1.225 -8.803 1.827 1.00 90.12 112 LEU A C 1
ATOM 870 O O . LEU A 1 112 ? 0.322 -8.341 2.525 1.00 90.12 112 LEU A O 1
ATOM 874 N N . LYS A 1 113 ? 1.774 -9.998 2.089 1.00 89.62 113 LYS A N 1
ATOM 875 C CA . LYS A 1 113 ? 1.312 -10.878 3.181 1.00 89.62 113 LYS A CA 1
ATOM 876 C C . LYS A 1 113 ? 1.418 -10.232 4.567 1.00 89.62 113 LYS A C 1
ATOM 878 O O . LYS A 1 113 ? 0.608 -10.537 5.446 1.00 89.62 113 LYS A O 1
ATOM 883 N N . CYS A 1 114 ? 2.374 -9.323 4.754 1.00 88.62 114 CYS A N 1
ATOM 884 C CA . CYS A 1 114 ? 2.551 -8.554 5.986 1.00 88.62 114 CYS A CA 1
ATOM 885 C C . CYS A 1 114 ? 1.567 -7.379 6.126 1.00 88.62 114 CYS A C 1
ATOM 887 O O . CYS A 1 114 ? 1.456 -6.808 7.213 1.00 88.62 114 CYS A O 1
ATOM 889 N N . SER A 1 115 ? 0.832 -7.020 5.068 1.00 86.06 115 SER A N 1
ATOM 890 C CA . SER A 1 115 ? -0.120 -5.910 5.097 1.00 86.06 115 SER A CA 1
ATOM 891 C C . SER A 1 115 ? -1.205 -6.114 6.157 1.00 86.06 115 SER A C 1
ATOM 893 O O . SER A 1 115 ? -1.733 -7.209 6.363 1.00 86.06 115 SER A O 1
ATOM 895 N N . THR A 1 116 ? -1.586 -5.035 6.835 1.00 85.38 116 THR A N 1
ATOM 896 C CA . THR A 1 116 ? -2.738 -5.029 7.749 1.00 85.38 116 THR A CA 1
ATOM 897 C C . THR A 1 116 ? -4.067 -4.915 7.003 1.00 85.38 116 THR A C 1
ATOM 899 O O . THR A 1 116 ? -5.122 -5.162 7.585 1.00 85.38 116 THR A O 1
ATOM 902 N N . VAL A 1 117 ? -4.022 -4.572 5.714 1.00 84.56 117 VAL A N 1
ATOM 903 C CA . VAL A 1 117 ? -5.188 -4.380 4.857 1.00 84.56 117 VAL A CA 1
ATOM 904 C C . VAL A 1 117 ? -5.478 -5.673 4.102 1.00 84.56 117 VAL A C 1
ATOM 906 O O . VAL A 1 117 ? -4.643 -6.158 3.340 1.00 84.56 117 VAL A O 1
ATOM 909 N N . GLN A 1 118 ? -6.671 -6.232 4.313 1.00 83.12 118 GLN A N 1
ATOM 910 C CA . GLN A 1 118 ? -7.007 -7.576 3.839 1.00 83.12 118 GLN A CA 1
ATOM 911 C C . GLN A 1 118 ? -6.939 -7.720 2.314 1.00 83.12 118 GLN A C 1
ATOM 913 O O . GLN A 1 118 ? -6.331 -8.672 1.838 1.00 83.12 118 GLN A O 1
ATOM 918 N N . TYR A 1 119 ? -7.466 -6.754 1.552 1.00 83.12 119 TYR A N 1
ATOM 919 C CA . TYR A 1 119 ? -7.440 -6.850 0.089 1.00 83.12 119 TYR A CA 1
ATOM 920 C C . TYR A 1 119 ? -6.013 -6.831 -0.476 1.00 83.12 119 TYR A C 1
ATOM 922 O O . TYR A 1 119 ? -5.759 -7.494 -1.468 1.00 83.12 119 TYR A O 1
ATOM 930 N N . LEU A 1 120 ? -5.067 -6.132 0.168 1.00 87.44 120 LEU A N 1
ATOM 931 C CA . LEU A 1 120 ? -3.654 -6.157 -0.229 1.00 87.44 120 LEU A CA 1
ATOM 932 C C . LEU A 1 120 ? -2.993 -7.484 0.141 1.00 87.44 120 LEU A C 1
ATOM 934 O O . LEU A 1 120 ? -2.226 -8.029 -0.642 1.00 87.44 120 LEU A O 1
ATOM 938 N N . LYS A 1 121 ? -3.307 -8.017 1.325 1.00 89.44 121 LYS A N 1
ATOM 939 C CA . LYS A 1 121 ? -2.784 -9.305 1.798 1.00 89.44 121 LYS A CA 1
ATOM 9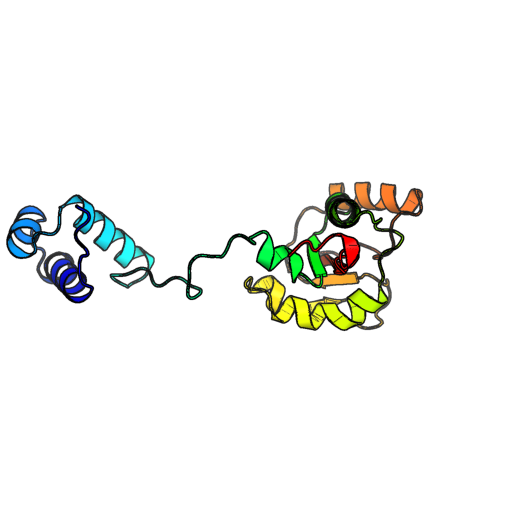40 C C . LYS A 1 121 ? -3.168 -10.470 0.890 1.00 89.44 121 LYS A C 1
ATOM 942 O O . LYS A 1 121 ? -2.384 -11.400 0.726 1.00 89.44 121 LYS A O 1
ATOM 947 N N . GLU A 1 122 ? -4.373 -10.412 0.338 1.00 88.06 122 GLU A N 1
ATOM 948 C CA . GLU A 1 122 ? -4.950 -11.437 -0.533 1.00 88.06 122 GLU A CA 1
ATOM 949 C C . GLU A 1 122 ? -4.805 -11.099 -2.027 1.00 88.06 122 GLU A C 1
ATOM 951 O O . GLU A 1 122 ? -5.210 -11.898 -2.874 1.00 88.06 122 GLU A O 1
ATOM 956 N N . ALA A 1 123 ? -4.224 -9.939 -2.363 1.00 87.69 123 ALA A N 1
ATOM 957 C CA . ALA A 1 123 ? -4.078 -9.498 -3.742 1.00 87.69 123 ALA A CA 1
ATOM 958 C C . ALA A 1 123 ? -3.225 -10.487 -4.541 1.00 87.69 123 ALA A C 1
ATOM 960 O O . ALA A 1 123 ? -2.147 -10.915 -4.118 1.00 87.69 123 ALA A O 1
ATOM 961 N N . GLN A 1 124 ? -3.709 -10.831 -5.730 1.00 88.62 124 GLN A N 1
ATOM 962 C CA . GLN A 1 124 ? -3.003 -11.739 -6.623 1.00 88.62 124 GLN A CA 1
ATOM 963 C C . GLN A 1 124 ? -2.015 -10.935 -7.462 1.00 88.62 124 GLN A C 1
ATOM 965 O O . GLN A 1 124 ? -2.416 -10.017 -8.175 1.00 88.62 124 GLN A O 1
ATOM 970 N N . LEU A 1 125 ? -0.734 -11.286 -7.381 1.00 89.38 125 LEU A N 1
ATOM 971 C CA . LEU A 1 125 ? 0.295 -10.750 -8.271 1.00 89.38 125 LEU A CA 1
ATOM 972 C C . LEU A 1 125 ? 0.083 -11.292 -9.690 1.00 89.38 125 LEU A C 1
ATOM 974 O O . LEU A 1 125 ? -0.210 -12.478 -9.849 1.00 89.38 125 LEU A O 1
ATOM 978 N N . ARG A 1 126 ? 0.207 -10.432 -10.704 1.00 85.44 126 ARG A N 1
ATOM 979 C CA . ARG A 1 126 ? -0.112 -10.737 -12.111 1.00 85.44 126 ARG A CA 1
ATOM 980 C C . ARG A 1 126 ? 0.952 -10.211 -13.072 1.00 85.44 126 ARG A C 1
ATOM 982 O O . ARG A 1 126 ? 1.808 -9.432 -12.663 1.00 85.44 126 ARG A O 1
ATOM 989 N N . GLY A 1 127 ? 0.923 -10.648 -14.332 1.00 80.25 127 GLY A N 1
ATOM 990 C CA . GLY A 1 127 ? 1.853 -10.164 -15.354 1.00 80.25 127 GLY A CA 1
ATOM 991 C C . GLY A 1 127 ? 3.280 -10.680 -15.145 1.00 80.25 127 GLY A C 1
ATOM 992 O O . GLY A 1 127 ? 3.514 -11.887 -15.070 1.00 80.25 127 GLY A O 1
ATOM 993 N N . ALA A 1 128 ? 4.250 -9.772 -15.006 1.00 78.00 128 ALA A N 1
ATOM 994 C CA . ALA A 1 128 ? 5.683 -10.091 -14.925 1.00 78.00 128 ALA A CA 1
ATOM 995 C C . ALA A 1 128 ? 6.110 -10.883 -13.671 1.00 78.00 128 ALA A C 1
ATOM 997 O O . ALA A 1 128 ? 7.261 -11.326 -13.588 1.00 78.00 128 ALA A O 1
ATOM 998 N N . PHE A 1 129 ? 5.217 -11.052 -12.691 1.00 77.12 129 PHE A N 1
ATOM 999 C CA . PHE A 1 129 ? 5.415 -11.956 -11.551 1.00 77.12 129 PHE A CA 1
ATOM 1000 C C . PHE A 1 129 ? 5.173 -13.431 -11.899 1.00 77.12 129 PHE A C 1
ATOM 1002 O O . PHE A 1 129 ? 5.674 -14.302 -11.194 1.00 77.12 129 PHE A O 1
ATOM 1009 N N . LEU A 1 130 ? 4.392 -13.700 -12.949 1.00 75.44 130 LEU A N 1
ATOM 1010 C CA . LEU A 1 130 ? 3.978 -15.037 -13.390 1.00 75.44 130 LEU A CA 1
ATOM 1011 C C . LEU A 1 130 ? 4.528 -15.392 -14.782 1.00 75.44 130 LEU A C 1
ATOM 1013 O O . LEU A 1 130 ?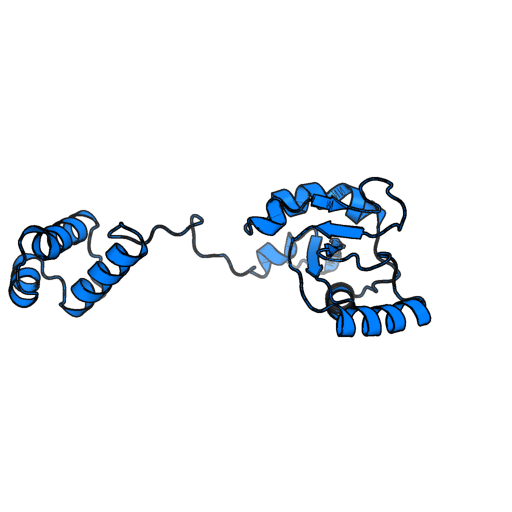 4.085 -16.370 -15.376 1.00 75.44 130 LEU A O 1
ATOM 1017 N N . ASP A 1 131 ? 5.455 -14.582 -15.303 1.00 77.38 131 ASP A N 1
ATOM 1018 C CA . ASP A 1 131 ? 5.968 -14.663 -16.677 1.00 77.38 131 ASP A CA 1
ATOM 1019 C C . ASP A 1 131 ? 4.851 -14.634 -17.749 1.00 77.38 131 ASP A C 1
ATOM 1021 O O . ASP A 1 131 ? 4.990 -15.192 -18.837 1.00 77.38 131 ASP A O 1
ATOM 1025 N N . GLU A 1 132 ? 3.731 -13.965 -17.444 1.00 74.75 132 GLU A N 1
ATOM 1026 C CA . GLU A 1 132 ? 2.606 -13.757 -18.364 1.00 74.75 132 GLU A CA 1
ATOM 1027 C C . GLU A 1 132 ? 2.935 -12.663 -19.406 1.00 74.75 132 GLU A C 1
ATOM 1029 O O . GLU A 1 132 ? 3.645 -11.688 -19.122 1.00 74.75 132 GLU A O 1
ATOM 1034 N N . GLU A 1 133 ? 2.388 -12.796 -20.622 1.00 58.25 133 GLU A N 1
ATOM 1035 C CA . GLU A 1 133 ? 2.526 -11.787 -21.681 1.00 58.25 133 GLU A CA 1
ATOM 1036 C C . GLU A 1 133 ? 1.970 -10.420 -21.236 1.00 58.25 133 GLU A C 1
ATOM 1038 O O . GLU A 1 133 ? 0.943 -10.328 -20.565 1.00 58.25 133 GLU A O 1
ATOM 1043 N N . GLY A 1 134 ? 2.663 -9.338 -21.609 1.00 62.09 134 GLY A N 1
ATOM 1044 C CA . GLY A 1 134 ? 2.307 -7.956 -21.248 1.00 62.09 134 GLY A CA 1
ATOM 1045 C C . GLY A 1 134 ? 3.173 -7.342 -20.142 1.00 62.09 134 GLY A C 1
ATOM 1046 O O . GLY A 1 134 ? 3.219 -6.121 -20.014 1.00 62.09 134 GLY A O 1
ATOM 1047 N N . GLY A 1 135 ? 3.917 -8.157 -19.381 1.00 67.69 135 GLY A N 1
ATOM 1048 C CA . GLY A 1 135 ? 5.014 -7.683 -18.525 1.00 67.69 135 GLY A CA 1
ATOM 1049 C C . GLY A 1 135 ? 4.615 -6.707 -17.409 1.00 67.69 135 GLY A C 1
ATOM 1050 O O . GLY A 1 135 ? 5.480 -6.009 -16.881 1.00 67.69 135 GLY A O 1
ATOM 1051 N N . SER A 1 136 ? 3.331 -6.636 -17.046 1.00 81.69 136 SER A N 1
ATOM 1052 C CA . SER A 1 136 ? 2.864 -5.676 -16.048 1.00 81.69 136 SER A CA 1
ATOM 1053 C C . SER A 1 136 ? 3.270 -6.103 -14.636 1.00 81.69 136 SER A C 1
ATOM 1055 O O . SER A 1 136 ? 3.093 -7.255 -14.248 1.00 81.69 136 SER A O 1
ATOM 1057 N N . PHE A 1 137 ? 3.824 -5.187 -13.844 1.00 86.25 137 PHE A N 1
ATOM 1058 C CA . PHE A 1 137 ? 4.073 -5.406 -12.416 1.00 86.25 137 PHE A CA 1
ATOM 1059 C C . PHE A 1 137 ? 2.841 -4.947 -11.641 1.00 86.25 137 PHE A C 1
ATOM 1061 O O . PHE A 1 137 ? 2.781 -3.824 -11.135 1.00 86.25 137 PHE A O 1
ATOM 1068 N N . SER A 1 138 ? 1.821 -5.805 -11.607 1.00 90.19 138 SER A N 1
ATOM 1069 C CA . SER A 1 138 ? 0.496 -5.444 -11.109 1.00 90.19 138 SER A CA 1
ATOM 1070 C C . SER A 1 138 ? -0.051 -6.410 -10.058 1.00 90.19 138 SER A C 1
ATOM 1072 O O . SER A 1 138 ? 0.364 -7.568 -9.944 1.00 90.19 138 SER A O 1
ATOM 1074 N N . ALA A 1 139 ? -0.989 -5.900 -9.265 1.00 89.12 139 ALA A N 1
ATOM 1075 C CA . ALA A 1 139 ? -1.774 -6.655 -8.306 1.00 89.12 139 ALA A CA 1
ATOM 1076 C C . ALA A 1 139 ? -3.260 -6.546 -8.674 1.00 89.12 139 ALA A C 1
ATOM 1078 O O . ALA A 1 139 ? -3.770 -5.451 -8.921 1.00 89.12 139 ALA A O 1
ATOM 1079 N N . PHE A 1 140 ? -3.960 -7.679 -8.706 1.00 86.19 140 PHE A N 1
ATOM 1080 C CA . PHE A 1 140 ? -5.407 -7.706 -8.893 1.00 86.19 140 PHE A CA 1
ATOM 1081 C C . PHE A 1 140 ? -6.093 -7.325 -7.581 1.00 86.19 140 PHE A C 1
ATOM 1083 O O . PHE A 1 140 ? -6.125 -8.119 -6.636 1.00 86.19 140 PHE A O 1
ATOM 1090 N N . THR A 1 141 ? -6.624 -6.106 -7.522 1.00 80.50 141 THR A N 1
ATOM 1091 C CA . THR A 1 141 ? -7.314 -5.573 -6.339 1.00 80.50 141 THR A CA 1
ATOM 1092 C C . THR A 1 141 ? -8.837 -5.603 -6.473 1.00 80.50 141 THR A C 1
ATOM 1094 O O . THR A 1 141 ? -9.535 -5.323 -5.502 1.00 80.50 141 THR A O 1
ATOM 1097 N N . ALA A 1 142 ? -9.359 -5.989 -7.648 1.00 78.31 142 ALA A N 1
ATOM 10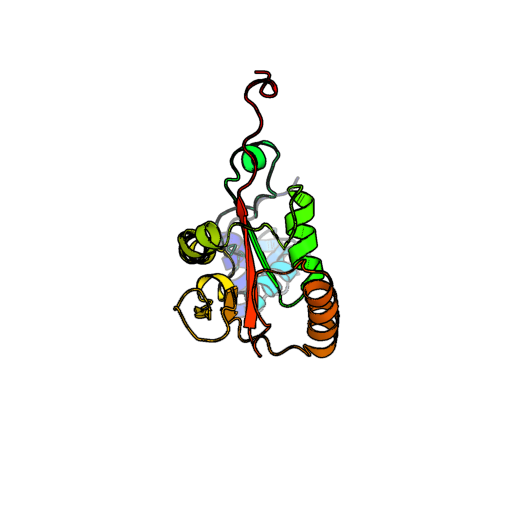98 C CA . ALA A 1 142 ? -10.787 -6.016 -7.981 1.00 78.31 142 ALA A CA 1
ATOM 1099 C C . ALA A 1 142 ? -11.494 -4.651 -7.835 1.00 78.31 142 ALA A C 1
ATOM 1101 O O . ALA A 1 142 ? -12.723 -4.585 -7.741 1.00 78.31 142 ALA A O 1
ATOM 1102 N N . PHE A 1 143 ? -10.729 -3.555 -7.835 1.00 71.81 143 PHE A N 1
ATOM 1103 C CA . PHE A 1 143 ? -11.263 -2.202 -7.913 1.00 71.81 143 PHE A CA 1
ATOM 1104 C C . PHE A 1 143 ? -11.407 -1.794 -9.377 1.00 71.81 143 PHE A C 1
ATOM 1106 O O . PHE A 1 143 ? -10.433 -1.528 -10.073 1.00 71.81 143 PHE A O 1
ATOM 1113 N N . PHE A 1 144 ? -12.651 -1.737 -9.842 1.00 70.94 144 PHE A N 1
ATOM 1114 C CA . PHE A 1 144 ? -12.990 -1.291 -11.189 1.00 70.94 144 PHE A CA 1
ATOM 1115 C C . PHE A 1 144 ? -13.271 0.213 -11.148 1.00 70.94 144 PHE A C 1
ATOM 1117 O O . PHE A 1 144 ? -14.387 0.644 -10.853 1.00 70.94 144 PHE A O 1
ATOM 1124 N N . VAL A 1 145 ? -12.224 1.009 -11.357 1.00 69.50 145 VAL A N 1
ATOM 1125 C CA . VAL A 1 145 ? -12.291 2.475 -11.440 1.00 69.50 145 VAL A CA 1
ATOM 1126 C C . VAL A 1 145 ? -12.160 2.888 -12.906 1.00 69.50 145 VAL A C 1
ATOM 1128 O O . VAL A 1 145 ? -11.608 2.145 -13.714 1.00 69.50 145 VAL A O 1
ATOM 1131 N N . ASP A 1 146 ? -12.673 4.064 -13.271 1.00 80.19 146 ASP A N 1
ATOM 1132 C CA . ASP A 1 146 ? -12.409 4.629 -14.595 1.00 80.19 146 ASP A CA 1
ATOM 1133 C C . ASP A 1 146 ? -10.899 4.887 -14.771 1.00 80.19 146 ASP A C 1
ATOM 1135 O O . ASP A 1 146 ? -10.315 5.751 -14.114 1.00 80.19 146 ASP A O 1
ATOM 1139 N N . HIS A 1 147 ? -10.272 4.121 -15.666 1.00 81.19 147 HIS A N 1
ATOM 1140 C CA . HIS A 1 147 ? -8.847 4.201 -15.971 1.00 81.19 147 HIS A CA 1
ATOM 1141 C C . HIS A 1 147 ? -8.504 5.226 -17.062 1.00 81.19 147 HIS A C 1
ATOM 1143 O O . HIS A 1 147 ? -7.333 5.345 -17.414 1.00 81.19 147 HIS A O 1
ATOM 1149 N N . ASN A 1 148 ? -9.463 6.005 -17.577 1.00 86.00 148 ASN A N 1
ATOM 1150 C CA . ASN A 1 148 ? -9.210 6.982 -18.641 1.00 86.00 148 ASN A CA 1
ATOM 1151 C C . ASN A 1 148 ? -8.085 7.973 -18.295 1.00 86.00 148 ASN A C 1
ATOM 1153 O O . ASN A 1 148 ? -7.128 8.116 -19.058 1.00 86.00 148 ASN A O 1
ATOM 1157 N N . GLU A 1 149 ? -8.173 8.643 -17.143 1.00 89.31 149 GLU A N 1
ATOM 1158 C CA . GLU A 1 149 ? -7.133 9.575 -16.687 1.00 89.31 149 GLU A CA 1
ATOM 1159 C C . GLU A 1 149 ? -5.802 8.852 -16.386 1.00 89.31 149 GLU A C 1
ATOM 1161 O O . GLU A 1 149 ? -4.774 9.257 -16.942 1.00 89.31 149 GLU A O 1
ATOM 1166 N N . PRO A 1 150 ? -5.771 7.763 -15.585 1.00 89.25 150 PRO A N 1
ATOM 1167 C CA . PRO A 1 150 ? -4.550 6.993 -15.357 1.00 89.25 150 PRO A CA 1
ATOM 1168 C C . PRO A 1 150 ? -3.842 6.543 -16.637 1.00 89.25 150 PRO A C 1
ATOM 1170 O O . PRO A 1 150 ? -2.621 6.678 -16.726 1.00 89.25 150 PRO A O 1
ATOM 1173 N N . LEU A 1 151 ? -4.588 6.072 -17.641 1.00 90.50 151 LEU A N 1
ATOM 1174 C CA . LEU A 1 151 ? -4.047 5.638 -18.928 1.00 90.50 151 LEU A CA 1
ATOM 1175 C C . LEU A 1 151 ? -3.464 6.811 -19.726 1.00 90.50 151 LEU A C 1
ATOM 1177 O O . LEU A 1 151 ? -2.373 6.683 -20.277 1.00 90.50 151 LEU A O 1
ATOM 1181 N N . GLN A 1 152 ? -4.121 7.975 -19.757 1.00 92.00 152 GLN A N 1
ATOM 1182 C CA . GLN A 1 152 ? -3.566 9.172 -20.412 1.00 92.00 152 GLN A CA 1
ATOM 1183 C C . GLN A 1 152 ? -2.244 9.612 -19.769 1.00 92.00 152 GLN A C 1
ATOM 1185 O O . GLN A 1 152 ? -1.271 9.945 -20.459 1.00 92.00 152 GLN A O 1
ATOM 1190 N N . VAL A 1 153 ? -2.180 9.575 -18.437 1.00 92.81 153 VAL A N 1
ATOM 1191 C CA . VAL A 1 153 ? -0.947 9.884 -17.710 1.00 92.81 153 VAL A CA 1
ATOM 1192 C C . VAL A 1 153 ? 0.118 8.822 -17.976 1.00 92.81 153 VAL A C 1
ATOM 1194 O O . VAL A 1 153 ? 1.262 9.185 -18.242 1.00 92.81 153 VAL A O 1
ATOM 1197 N N . LEU A 1 154 ? -0.241 7.538 -18.007 1.00 92.69 154 LEU A N 1
ATOM 1198 C CA . LEU A 1 154 ? 0.674 6.443 -18.337 1.00 92.69 154 LEU A CA 1
ATOM 1199 C C . LEU A 1 154 ? 1.342 6.653 -19.700 1.00 92.69 154 LEU A C 1
ATOM 1201 O O . LEU A 1 154 ? 2.569 6.626 -19.789 1.00 92.69 154 LEU A O 1
ATOM 1205 N N . GLN A 1 155 ? 0.562 6.985 -20.732 1.00 93.38 155 GLN A N 1
ATOM 1206 C CA . GLN A 1 155 ? 1.086 7.287 -22.070 1.00 93.38 155 GLN A CA 1
ATOM 1207 C C . GLN A 1 155 ? 2.082 8.461 -22.062 1.00 93.38 155 GLN A C 1
ATOM 1209 O O . GLN A 1 155 ? 3.074 8.469 -22.796 1.00 93.38 155 GLN A O 1
ATOM 1214 N N . THR A 1 156 ? 1.885 9.441 -21.176 1.00 94.94 156 THR A N 1
ATOM 1215 C CA . THR A 1 156 ? 2.827 10.559 -21.009 1.00 94.94 156 THR A CA 1
ATOM 1216 C C . THR A 1 156 ? 4.156 10.110 -20.390 1.00 94.94 156 THR A C 1
ATOM 1218 O O . THR A 1 156 ? 5.209 10.627 -20.758 1.00 94.94 156 THR A O 1
ATOM 1221 N N . TYR A 1 157 ? 4.141 9.150 -19.463 1.00 94.00 157 TYR A N 1
ATOM 1222 C CA . TYR A 1 157 ? 5.366 8.584 -18.887 1.00 94.00 157 TYR A CA 1
ATOM 1223 C C . TYR A 1 157 ? 6.084 7.651 -19.870 1.00 94.00 157 TYR A C 1
ATOM 1225 O O . TYR A 1 157 ? 7.304 7.745 -20.007 1.00 94.00 157 TYR A O 1
ATOM 1233 N N . MET A 1 158 ? 5.342 6.804 -20.591 1.00 92.12 158 MET A N 1
ATOM 1234 C CA . MET A 1 158 ? 5.897 5.892 -21.600 1.00 92.12 158 MET A CA 1
ATOM 1235 C C . MET A 1 158 ? 6.547 6.658 -22.758 1.00 92.12 158 MET A C 1
ATOM 1237 O O . MET A 1 158 ? 7.689 6.379 -23.108 1.00 92.12 158 MET A O 1
ATOM 1241 N N . SER A 1 159 ? 5.884 7.692 -23.291 1.00 93.81 159 SER A N 1
ATOM 1242 C CA . SER A 1 159 ? 6.439 8.536 -24.369 1.00 93.81 159 SER A CA 1
ATOM 1243 C C . SER A 1 159 ? 7.711 9.298 -23.978 1.00 93.81 159 SER A C 1
ATOM 1245 O O . SER A 1 159 ? 8.452 9.751 -24.848 1.00 93.81 159 SER A O 1
ATOM 1247 N N . ARG A 1 160 ? 7.978 9.438 -22.675 1.00 93.88 160 ARG A N 1
ATOM 1248 C CA . ARG A 1 160 ? 9.180 10.078 -22.126 1.00 93.88 160 ARG A CA 1
ATOM 1249 C C . ARG A 1 160 ? 10.231 9.078 -21.646 1.00 93.88 160 ARG A C 1
ATOM 1251 O O . ARG A 1 160 ? 11.215 9.517 -21.058 1.00 93.88 160 ARG A O 1
ATOM 1258 N N . ASP A 1 161 ? 10.023 7.778 -21.859 1.00 91.69 161 ASP A N 1
ATOM 1259 C CA . ASP A 1 161 ? 10.914 6.709 -21.390 1.00 91.69 161 ASP A CA 1
ATOM 1260 C C . ASP A 1 161 ? 11.146 6.767 -19.862 1.00 91.69 161 ASP A C 1
ATOM 1262 O O . ASP A 1 161 ? 12.270 6.704 -19.356 1.00 91.69 161 ASP A O 1
ATOM 1266 N N . ARG A 1 162 ? 10.050 6.986 -19.115 1.00 93.56 162 ARG A N 1
ATOM 1267 C CA . ARG A 1 162 ? 10.034 7.114 -17.645 1.00 93.56 162 ARG A CA 1
ATOM 1268 C C . ARG A 1 162 ? 9.230 6.022 -16.940 1.00 93.56 162 ARG A C 1
ATOM 1270 O O . ARG A 1 162 ? 8.853 6.191 -15.782 1.00 93.56 162 ARG A O 1
ATOM 1277 N N . TRP A 1 163 ? 8.913 4.926 -17.625 1.00 94.12 163 TRP A N 1
ATOM 1278 C CA . TRP A 1 163 ? 8.032 3.882 -17.103 1.00 94.12 163 TRP A CA 1
ATO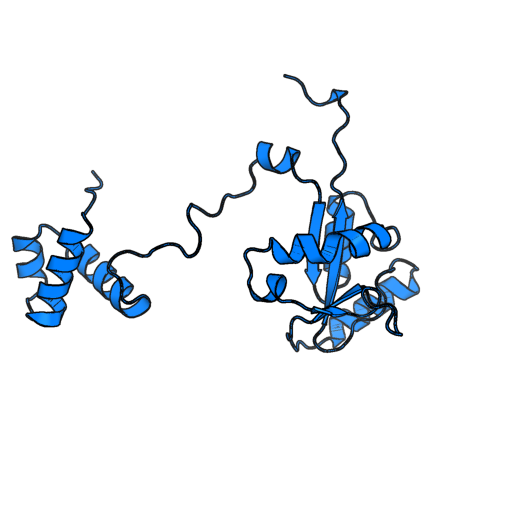M 1279 C C . TRP A 1 163 ? 8.570 2.481 -17.381 1.00 94.12 163 TRP A C 1
ATOM 1281 O O . TRP A 1 163 ? 8.895 2.173 -18.522 1.00 94.12 163 TRP A O 1
ATOM 1291 N N . SER A 1 164 ? 8.627 1.637 -16.346 1.00 90.94 164 SER A N 1
ATOM 1292 C CA . SER A 1 164 ? 9.175 0.272 -16.420 1.00 90.94 164 SER A CA 1
ATOM 1293 C C . SER A 1 164 ? 8.181 -0.833 -16.023 1.00 90.94 164 SER A C 1
ATOM 1295 O O . SER A 1 164 ? 8.480 -2.011 -16.179 1.00 90.94 164 SER A O 1
ATOM 1297 N N . PHE A 1 165 ? 6.981 -0.480 -15.548 1.00 89.62 165 PHE A N 1
ATOM 1298 C CA . PHE A 1 165 ? 6.040 -1.425 -14.924 1.00 89.62 165 PHE A CA 1
ATOM 1299 C C . PHE A 1 165 ? 5.052 -2.084 -15.898 1.00 89.62 165 PHE A C 1
ATOM 1301 O O . PHE A 1 165 ? 4.141 -2.769 -15.441 1.00 89.62 165 PHE A O 1
ATOM 1308 N N . GLY A 1 166 ? 5.196 -1.863 -17.207 1.00 89.75 166 GLY A N 1
ATOM 1309 C CA . GLY A 1 166 ? 4.267 -2.361 -18.228 1.00 89.75 166 GLY A CA 1
ATOM 1310 C C . GLY A 1 166 ? 2.915 -1.638 -18.240 1.00 89.75 166 GLY A C 1
ATOM 1311 O O . GLY A 1 166 ? 2.785 -0.527 -17.720 1.00 89.75 166 GLY A O 1
ATOM 1312 N N . ASP A 1 167 ? 1.916 -2.266 -18.856 1.00 89.12 167 ASP A N 1
ATOM 1313 C CA . ASP A 1 167 ? 0.587 -1.678 -19.053 1.00 89.12 167 ASP A CA 1
ATOM 1314 C C . ASP A 1 167 ? -0.330 -1.827 -17.828 1.00 89.12 167 ASP A C 1
ATOM 1316 O O . ASP A 1 167 ? -0.206 -2.764 -17.034 1.00 89.12 167 ASP A O 1
ATOM 1320 N N . LEU A 1 168 ? -1.290 -0.904 -17.690 1.00 88.06 168 LEU A N 1
ATOM 1321 C CA . LEU A 1 168 ? -2.349 -0.990 -16.683 1.00 88.06 168 LEU A CA 1
ATOM 1322 C C . LEU A 1 168 ? -3.485 -1.883 -17.197 1.00 88.06 168 LEU A C 1
ATOM 1324 O O . LEU A 1 168 ? -4.206 -1.503 -18.120 1.00 88.06 168 LEU A O 1
ATOM 1328 N N . LEU A 1 169 ? -3.646 -3.060 -16.592 1.00 83.69 169 LEU A N 1
ATOM 1329 C CA . LEU A 1 169 ? -4.729 -3.991 -16.910 1.00 83.69 169 LEU A CA 1
ATOM 1330 C C . LEU A 1 169 ? -6.013 -3.615 -16.160 1.00 83.69 169 LEU A C 1
ATOM 1332 O O . LEU A 1 169 ? -5.967 -3.079 -15.053 1.00 83.69 169 LEU A O 1
ATOM 1336 N N . ASP A 1 170 ? -7.172 -3.939 -16.732 1.00 82.31 170 ASP A N 1
ATOM 1337 C CA . ASP A 1 170 ? -8.449 -3.627 -16.089 1.00 82.31 170 ASP A CA 1
ATOM 1338 C C . ASP A 1 170 ? -8.632 -4.394 -14.768 1.00 82.31 170 ASP A C 1
ATOM 1340 O O . ASP A 1 170 ? -8.255 -5.563 -14.649 1.00 82.31 170 ASP A O 1
ATOM 1344 N N . GLY A 1 171 ? -9.167 -3.718 -13.749 1.00 81.75 171 GLY A N 1
ATOM 1345 C CA . GLY A 1 171 ? -9.276 -4.240 -12.379 1.00 81.75 171 GLY A CA 1
ATOM 1346 C C . GLY A 1 171 ? -7.941 -4.492 -11.654 1.00 81.75 171 GLY A C 1
ATOM 1347 O O . GLY A 1 171 ? -7.945 -5.095 -10.574 1.00 81.75 171 GLY A O 1
ATOM 1348 N N . HIS A 1 172 ? -6.813 -4.065 -12.234 1.00 86.94 172 HIS A N 1
ATOM 1349 C CA . HIS A 1 172 ? -5.483 -4.170 -11.640 1.00 86.94 172 HIS A CA 1
ATOM 1350 C C . HIS A 1 172 ? -4.926 -2.799 -11.273 1.00 86.94 172 HIS A C 1
ATOM 1352 O O . HIS A 1 172 ? -5.297 -1.769 -11.828 1.00 86.94 172 HIS A O 1
ATOM 1358 N N . GLU A 1 173 ? -3.964 -2.811 -10.362 1.00 91.12 173 GLU A N 1
ATOM 1359 C CA . GLU A 1 173 ? -3.192 -1.638 -9.977 1.00 91.12 173 GLU A CA 1
ATOM 1360 C C . GLU A 1 173 ? -1.702 -1.963 -10.042 1.00 91.12 173 GLU A C 1
ATOM 1362 O O . GLU A 1 173 ? -1.296 -3.110 -9.831 1.00 91.12 173 GLU A O 1
ATOM 1367 N N . PHE A 1 174 ? -0.867 -0.962 -10.320 1.00 92.81 174 PHE A N 1
ATOM 1368 C CA . PHE A 1 174 ? 0.578 -1.153 -10.309 1.00 92.81 174 PHE A CA 1
ATOM 1369 C C . PHE A 1 174 ? 1.053 -1.412 -8.889 1.00 92.81 174 PHE A C 1
ATOM 1371 O O . PHE A 1 174 ? 0.701 -0.672 -7.967 1.00 92.81 174 PHE A O 1
ATOM 1378 N N . LEU A 1 175 ? 1.886 -2.436 -8.725 1.00 93.75 175 LEU A N 1
ATOM 1379 C CA . LEU A 1 175 ? 2.582 -2.699 -7.478 1.00 93.75 175 LEU A CA 1
ATOM 1380 C C . LEU A 1 175 ? 4.003 -2.161 -7.588 1.00 93.75 175 LEU A C 1
ATOM 1382 O O . LEU A 1 175 ? 4.831 -2.685 -8.332 1.00 93.75 175 LEU A O 1
ATOM 1386 N N . ILE A 1 176 ? 4.288 -1.136 -6.795 1.00 93.69 176 ILE A N 1
ATOM 1387 C CA . ILE A 1 176 ? 5.624 -0.579 -6.659 1.00 93.69 176 ILE A CA 1
ATOM 1388 C C . ILE A 1 176 ? 6.200 -0.936 -5.293 1.00 93.69 176 ILE A C 1
ATOM 1390 O O . ILE A 1 176 ? 5.519 -0.847 -4.271 1.00 93.69 176 ILE A O 1
ATOM 1394 N N . LEU A 1 177 ? 7.472 -1.322 -5.280 1.00 93.62 177 LEU A N 1
ATOM 1395 C CA . LEU A 1 177 ? 8.249 -1.556 -4.073 1.00 93.62 177 LEU A CA 1
ATOM 1396 C C . LEU A 1 177 ? 9.656 -0.993 -4.293 1.00 93.62 177 LEU A C 1
ATOM 1398 O O . LEU A 1 177 ? 10.314 -1.328 -5.275 1.00 93.62 177 LEU A O 1
ATOM 1402 N N . VAL A 1 178 ? 10.096 -0.116 -3.397 1.00 92.75 178 VAL A N 1
ATOM 1403 C CA . VAL A 1 178 ? 11.389 0.566 -3.478 1.00 92.75 178 VAL A CA 1
ATOM 1404 C C . VAL A 1 178 ? 12.142 0.329 -2.167 1.00 92.75 178 VAL A C 1
ATOM 1406 O O . VAL A 1 178 ? 11.570 0.581 -1.101 1.00 92.75 178 VAL A O 1
ATOM 1409 N N . PRO A 1 179 ? 13.396 -0.156 -2.209 1.00 91.31 179 PRO A N 1
ATOM 1410 C CA . PRO A 1 179 ? 14.209 -0.290 -1.008 1.00 91.31 179 PRO A CA 1
ATOM 1411 C C . PRO A 1 179 ? 14.507 1.093 -0.422 1.00 91.31 179 PRO A C 1
ATOM 1413 O O . PRO A 1 179 ? 14.763 2.050 -1.157 1.00 91.31 179 PRO A O 1
ATOM 1416 N N . VAL A 1 180 ? 14.476 1.204 0.903 1.00 88.56 180 VAL A N 1
ATOM 1417 C CA . VAL A 1 180 ? 14.875 2.438 1.584 1.00 88.56 180 VAL A CA 1
ATOM 1418 C C . VAL A 1 1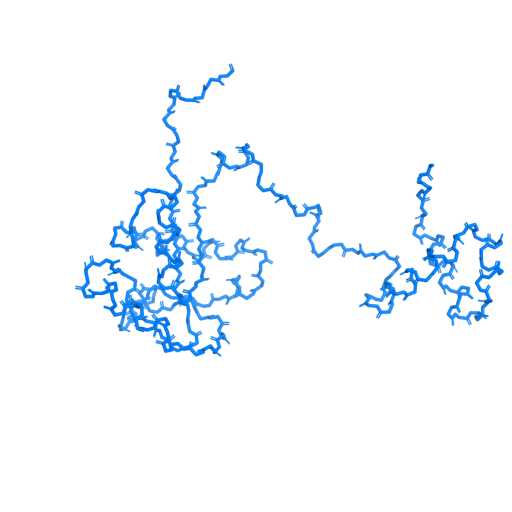80 ? 16.406 2.476 1.631 1.00 88.56 180 VAL A C 1
ATOM 1420 O O . VAL A 1 180 ? 17.024 1.495 2.049 1.00 88.56 180 VAL A O 1
ATOM 1423 N N . PRO A 1 181 ? 17.051 3.570 1.188 1.00 80.38 181 PRO A N 1
ATOM 1424 C CA . PRO A 1 181 ? 18.497 3.703 1.291 1.00 80.38 181 PRO A CA 1
ATOM 1425 C C . PRO A 1 181 ? 18.929 3.636 2.757 1.00 80.38 181 PRO A C 1
ATOM 1427 O O . PRO A 1 181 ? 18.406 4.375 3.590 1.00 80.38 181 PRO A O 1
ATOM 1430 N N . VAL A 1 182 ? 19.903 2.781 3.065 1.00 72.62 182 VAL A N 1
ATOM 1431 C CA . VAL A 1 182 ? 20.515 2.761 4.398 1.00 72.62 182 VAL A CA 1
ATOM 1432 C C . VAL A 1 182 ? 21.280 4.077 4.575 1.00 72.62 182 VAL A C 1
ATOM 1434 O O . VAL A 1 182 ? 22.118 4.391 3.720 1.00 72.62 182 VAL A O 1
ATOM 1437 N N . PRO A 1 183 ? 21.013 4.866 5.632 1.00 64.75 183 PRO A N 1
ATOM 1438 C CA . PRO A 1 183 ? 21.775 6.079 5.879 1.00 64.75 183 PRO A CA 1
ATOM 1439 C C . PRO A 1 183 ? 23.258 5.725 6.076 1.00 64.75 183 PRO A C 1
ATOM 1441 O O . PRO A 1 183 ? 23.573 4.700 6.693 1.00 64.75 183 PRO A O 1
ATOM 1444 N N . PRO A 1 184 ? 24.189 6.525 5.531 1.00 59.81 184 PRO A N 1
ATOM 1445 C CA . PRO A 1 184 ? 25.610 6.279 5.714 1.00 59.81 184 PRO A CA 1
ATOM 1446 C C . PRO A 1 184 ? 25.954 6.306 7.209 1.00 59.81 184 PRO A C 1
ATOM 1448 O O . PRO A 1 184 ? 25.438 7.121 7.970 1.00 59.81 184 PRO A O 1
ATOM 1451 N N . ALA A 1 185 ? 26.856 5.418 7.633 1.00 57.94 185 ALA A N 1
ATOM 1452 C CA . ALA A 1 185 ? 27.230 5.240 9.041 1.00 57.94 185 ALA A CA 1
ATOM 1453 C C . ALA A 1 185 ? 27.785 6.510 9.726 1.00 57.94 185 ALA A C 1
ATOM 1455 O O . ALA A 1 185 ? 27.922 6.526 10.944 1.00 57.94 185 ALA A O 1
ATOM 1456 N N . SER A 1 186 ? 28.108 7.559 8.962 1.00 56.09 186 SER A N 1
ATOM 1457 C CA . SER A 1 186 ? 28.561 8.863 9.457 1.00 56.09 186 SER A CA 1
ATOM 1458 C C . SER A 1 186 ? 27.465 9.717 10.094 1.00 56.09 186 SER A C 1
ATOM 1460 O O . SER A 1 186 ? 27.803 10.673 10.780 1.00 56.09 186 SER A O 1
ATOM 1462 N N . ASP A 1 187 ? 26.189 9.393 9.867 1.00 54.47 187 ASP A N 1
ATOM 1463 C CA . ASP A 1 187 ? 25.054 10.232 10.281 1.00 54.47 187 ASP A CA 1
ATOM 1464 C C . ASP A 1 187 ? 24.318 9.666 11.513 1.00 54.47 187 ASP A C 1
ATOM 1466 O O . ASP A 1 187 ? 23.273 10.179 11.918 1.00 54.47 187 ASP A O 1
ATOM 1470 N N . ILE A 1 188 ? 24.854 8.600 12.119 1.00 51.56 188 ILE A N 1
ATOM 1471 C CA . ILE A 1 188 ? 24.356 8.025 13.374 1.00 51.56 188 ILE A CA 1
ATOM 1472 C C . ILE A 1 188 ? 25.238 8.542 14.515 1.00 51.56 188 ILE A C 1
ATOM 1474 O O . ILE A 1 188 ? 26.135 7.848 14.992 1.00 51.56 188 ILE A O 1
ATOM 1478 N N . ASP A 1 189 ? 24.990 9.782 14.934 1.00 50.03 189 ASP A N 1
ATOM 1479 C CA . ASP A 1 189 ? 25.523 10.294 16.198 1.00 50.03 189 ASP A CA 1
ATOM 1480 C C . ASP A 1 189 ? 24.769 9.615 17.359 1.00 50.03 189 ASP A C 1
ATOM 1482 O O . ASP A 1 189 ? 23.545 9.740 17.477 1.00 50.03 189 ASP A O 1
ATOM 1486 N N . PHE A 1 190 ? 25.503 8.855 18.177 1.00 48.59 190 PHE A N 1
ATOM 1487 C CA . PHE A 1 190 ? 25.021 8.237 19.421 1.00 48.59 190 PHE A CA 1
ATOM 1488 C C . PHE A 1 190 ? 24.945 9.242 20.575 1.00 48.59 190 PHE A C 1
ATOM 1490 O O . PHE A 1 190 ? 25.877 10.069 20.710 1.00 48.59 190 PHE A O 1
#

Radius of gyration: 25.11 Å; Cα contacts (8 Å, |Δi|>4): 229; chains: 1; bounding box: 65×28×65 Å